Protein AF-A0AAW1KE41-F1 (afdb_monomer)

Radius of gyration: 25.37 Å; Cα contacts (8 Å, |Δi|>4): 284; chains: 1; bounding box: 82×47×68 Å

Mean predicted aligned error: 18.38 Å

Structure (mmCIF, N/CA/C/O backbone):
data_AF-A0AAW1KE41-F1
#
_entry.id   AF-A0AAW1KE41-F1
#
loop_
_atom_site.group_PDB
_atom_site.id
_atom_site.type_symbol
_atom_site.label_atom_id
_atom_site.label_alt_id
_atom_site.label_comp_id
_atom_site.label_asym_id
_atom_site.label_entity_id
_atom_site.label_seq_id
_atom_site.pdbx_PDB_ins_code
_atom_site.Cartn_x
_atom_site.Cartn_y
_atom_site.Cartn_z
_atom_site.occupancy
_atom_site.B_iso_or_equiv
_atom_site.auth_seq_id
_atom_site.auth_comp_id
_atom_site.auth_asym_id
_atom_site.auth_atom_id
_atom_site.pdbx_PDB_model_num
ATOM 1 N N . MET A 1 1 ? 59.404 -17.275 16.138 1.00 41.44 1 MET A N 1
ATOM 2 C CA . MET A 1 1 ? 57.974 -17.386 16.499 1.00 41.44 1 MET A CA 1
ATOM 3 C C . MET A 1 1 ? 57.137 -17.014 15.285 1.00 41.44 1 MET A C 1
ATOM 5 O O . MET A 1 1 ? 57.093 -15.847 14.941 1.00 41.44 1 MET A O 1
ATOM 9 N N . ALA A 1 2 ? 56.504 -17.988 14.639 1.00 35.78 2 ALA A N 1
ATOM 10 C CA . ALA A 1 2 ? 55.359 -17.770 13.758 1.00 35.78 2 ALA A CA 1
ATOM 11 C C . ALA A 1 2 ? 54.529 -19.057 13.819 1.00 35.78 2 ALA A C 1
ATOM 13 O O . ALA A 1 2 ? 55.022 -20.132 13.482 1.00 35.78 2 ALA A O 1
ATOM 14 N N . LYS A 1 3 ? 53.330 -18.969 14.401 1.00 36.66 3 LYS A N 1
ATOM 15 C CA . LYS A 1 3 ? 52.431 -20.109 14.588 1.00 36.66 3 LYS A CA 1
ATOM 16 C C . LYS A 1 3 ? 51.587 -20.309 13.332 1.00 36.66 3 LYS A C 1
ATOM 18 O O . LYS A 1 3 ? 51.008 -19.371 12.800 1.00 36.66 3 LYS A O 1
ATOM 23 N N . SER A 1 4 ? 51.548 -21.571 12.928 1.00 35.41 4 SER A N 1
ATOM 24 C CA . SER A 1 4 ? 50.704 -22.203 11.920 1.00 35.41 4 SER A CA 1
ATOM 25 C C . SER A 1 4 ? 49.205 -21.944 12.136 1.00 35.4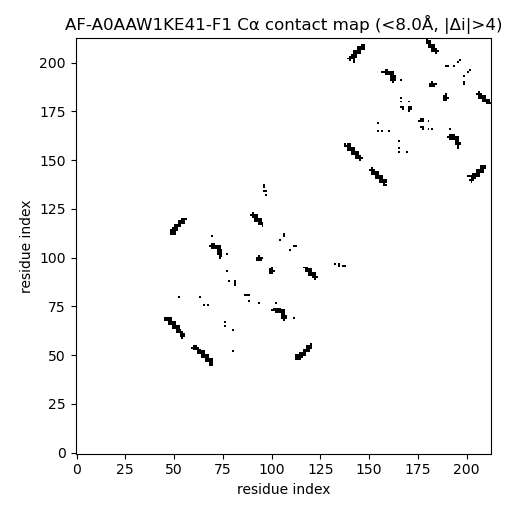1 4 SER A C 1
ATOM 27 O O . SER A 1 4 ? 48.733 -22.024 13.270 1.00 35.41 4 SER A O 1
ATOM 29 N N . ILE A 1 5 ? 48.454 -21.741 11.047 1.00 33.88 5 ILE A N 1
ATOM 30 C CA . ILE A 1 5 ? 47.035 -22.113 10.968 1.00 33.88 5 ILE A CA 1
ATOM 31 C C . ILE A 1 5 ? 46.864 -22.999 9.734 1.00 33.88 5 ILE A C 1
ATOM 33 O O . ILE A 1 5 ? 47.181 -22.617 8.610 1.00 33.88 5 ILE A O 1
ATOM 37 N N . LYS A 1 6 ? 46.416 -24.224 10.007 1.00 36.44 6 LYS A N 1
ATOM 38 C CA . LYS A 1 6 ? 46.119 -25.301 9.067 1.00 36.44 6 LYS A CA 1
ATOM 39 C C . LYS A 1 6 ? 44.925 -24.918 8.187 1.00 36.44 6 LYS A C 1
ATOM 41 O O . LYS A 1 6 ? 43.858 -24.635 8.724 1.00 36.44 6 LYS A O 1
ATOM 46 N N . MET A 1 7 ? 45.069 -25.005 6.867 1.00 31.25 7 MET A N 1
ATOM 47 C CA . MET A 1 7 ? 43.922 -25.248 5.989 1.00 31.25 7 MET A CA 1
ATOM 48 C C . MET A 1 7 ? 43.664 -26.754 6.000 1.00 31.25 7 MET A C 1
ATOM 50 O O . MET A 1 7 ? 44.505 -27.539 5.568 1.00 31.25 7 MET A O 1
ATOM 54 N N . GLY A 1 8 ? 42.555 -27.155 6.621 1.00 32.81 8 GLY A N 1
ATOM 55 C CA . GLY A 1 8 ? 42.070 -28.527 6.589 1.00 32.81 8 GLY A CA 1
ATOM 56 C C . GLY A 1 8 ? 41.430 -28.817 5.236 1.00 32.81 8 GLY A C 1
ATOM 57 O O . GLY A 1 8 ? 40.565 -28.070 4.788 1.00 32.81 8 GLY A O 1
ATOM 58 N N . ASN A 1 9 ? 41.879 -29.898 4.607 1.00 31.97 9 ASN A N 1
ATOM 59 C CA . ASN A 1 9 ? 41.228 -30.520 3.463 1.00 31.97 9 ASN A CA 1
ATOM 60 C C . ASN A 1 9 ? 39.844 -31.073 3.848 1.00 31.97 9 ASN A C 1
ATOM 62 O O . ASN A 1 9 ? 39.660 -31.519 4.981 1.00 31.97 9 ASN A O 1
ATOM 66 N N . CYS A 1 10 ? 38.942 -31.125 2.860 1.00 28.52 10 CYS A N 1
ATOM 67 C CA . CYS A 1 10 ? 38.275 -32.343 2.351 1.00 28.52 10 CYS A CA 1
ATOM 68 C C . CYS A 1 10 ? 36.810 -32.084 1.937 1.00 28.52 10 CYS A C 1
ATOM 70 O O . CYS A 1 10 ? 35.947 -32.000 2.799 1.00 28.52 10 CYS A O 1
ATOM 72 N N . TYR A 1 11 ? 36.606 -31.978 0.610 1.00 32.66 11 TYR A N 1
ATOM 73 C CA . TYR A 1 11 ? 35.705 -32.773 -0.262 1.00 32.66 11 TYR A CA 1
ATOM 74 C C . TYR A 1 11 ? 34.211 -32.981 0.093 1.00 32.66 11 TYR A C 1
ATOM 76 O O . TYR A 1 11 ? 33.857 -33.108 1.257 1.00 32.66 11 TYR A O 1
ATOM 84 N N . PRO A 1 12 ? 33.392 -33.339 -0.916 1.00 39.34 12 PRO A N 1
ATOM 85 C CA . PRO A 1 12 ? 32.823 -32.553 -2.018 1.00 39.34 12 PRO A CA 1
ATOM 86 C C . PRO A 1 12 ? 31.326 -32.240 -1.742 1.00 39.34 12 PRO A C 1
ATOM 88 O O . PRO A 1 12 ? 30.763 -32.765 -0.782 1.00 39.34 12 PRO A O 1
ATOM 91 N N . PRO A 1 13 ? 30.621 -31.437 -2.557 1.00 35.94 13 PRO A N 1
ATOM 92 C CA . PRO A 1 13 ? 29.167 -31.550 -2.596 1.00 35.94 13 PRO A CA 1
ATOM 93 C C . PRO A 1 13 ? 28.794 -32.927 -3.162 1.00 35.94 13 PRO A C 1
ATOM 95 O O . PRO A 1 13 ? 29.277 -33.331 -4.221 1.00 35.94 13 PRO A O 1
ATOM 98 N N . SER A 1 14 ? 27.993 -33.655 -2.392 1.00 43.47 14 SER A N 1
ATOM 99 C CA . SER A 1 14 ? 27.340 -34.906 -2.757 1.00 43.47 14 SER A CA 1
ATOM 100 C C . SER A 1 14 ? 26.667 -34.775 -4.122 1.00 43.47 14 SER A C 1
ATOM 102 O O . SER A 1 14 ? 25.951 -33.804 -4.364 1.00 43.47 14 SER A O 1
ATOM 104 N N . GLN A 1 15 ? 26.908 -35.757 -4.987 1.00 46.62 15 GLN A N 1
ATOM 105 C CA . GLN A 1 15 ? 26.036 -36.065 -6.118 1.00 46.62 15 GLN A CA 1
ATOM 106 C C . GLN A 1 15 ? 24.655 -36.455 -5.564 1.00 46.62 15 GLN A C 1
ATOM 108 O O . GLN A 1 15 ? 24.577 -36.904 -4.419 1.00 46.62 15 GLN A O 1
ATOM 113 N N . ASP A 1 16 ? 23.614 -36.267 -6.371 1.00 45.69 16 ASP A N 1
ATOM 114 C CA . ASP A 1 16 ? 22.193 -36.529 -6.084 1.00 45.69 16 ASP A CA 1
ATOM 115 C C . ASP A 1 16 ? 21.398 -35.302 -5.598 1.00 45.69 16 ASP A C 1
ATOM 117 O O . ASP A 1 16 ? 20.864 -35.294 -4.498 1.00 45.69 16 ASP A O 1
ATOM 121 N N . GLU A 1 17 ? 21.333 -34.258 -6.428 1.00 42.16 17 GLU A N 1
ATOM 122 C CA . GLU A 1 17 ? 20.093 -33.548 -6.819 1.00 42.16 17 GLU A CA 1
ATOM 123 C C . GLU A 1 17 ? 20.411 -32.812 -8.139 1.00 42.16 17 GLU A C 1
ATOM 125 O O . GLU A 1 17 ? 20.451 -31.584 -8.229 1.00 42.16 17 GLU A O 1
ATOM 130 N N . GLU A 1 18 ? 20.751 -33.605 -9.161 1.00 41.19 18 GLU A N 1
ATOM 131 C CA . GLU A 1 18 ? 20.536 -33.223 -10.560 1.00 41.19 18 GLU A CA 1
ATOM 132 C C . GLU A 1 18 ? 19.019 -33.235 -10.826 1.00 41.19 18 GLU A C 1
ATOM 134 O O . GLU A 1 18 ? 18.287 -33.997 -10.196 1.00 41.19 18 GLU A O 1
ATOM 139 N N . ASP A 1 19 ? 18.577 -32.386 -11.756 1.00 38.66 19 ASP A N 1
ATOM 140 C CA . ASP A 1 19 ? 17.209 -32.267 -12.286 1.00 38.66 19 ASP A CA 1
ATOM 141 C C . ASP A 1 19 ? 16.246 -31.323 -11.544 1.00 38.66 19 ASP A C 1
ATOM 143 O O . ASP A 1 19 ? 15.240 -31.763 -10.999 1.00 38.66 19 ASP A O 1
ATOM 147 N N . TYR A 1 20 ? 16.498 -30.004 -11.594 1.00 35.31 20 TYR A N 1
ATOM 148 C CA . TYR A 1 20 ? 15.501 -29.023 -12.087 1.00 35.31 20 TYR A CA 1
ATOM 149 C C . TYR A 1 20 ? 16.071 -27.589 -12.145 1.00 35.31 20 TYR A C 1
ATOM 151 O O . TYR A 1 20 ? 15.689 -26.701 -11.383 1.00 35.31 20 TYR A O 1
ATOM 159 N N . TYR A 1 21 ? 16.985 -27.338 -13.075 1.00 38.84 21 TYR A N 1
ATOM 160 C CA . TYR A 1 21 ? 17.134 -26.011 -13.669 1.00 38.84 21 TYR A CA 1
ATOM 161 C C . TYR A 1 21 ? 17.265 -26.236 -15.166 1.00 38.84 21 TYR A C 1
ATOM 163 O O . TYR A 1 21 ? 18.290 -26.730 -15.621 1.00 38.84 21 TYR A O 1
ATOM 171 N N . GLU A 1 22 ? 16.206 -25.919 -15.911 1.00 35.53 22 GLU A N 1
ATOM 172 C CA . GLU A 1 22 ? 16.324 -25.767 -17.356 1.00 35.53 22 GLU A CA 1
ATOM 173 C C . GLU A 1 22 ? 17.387 -24.700 -17.621 1.00 35.53 22 GLU A C 1
ATOM 175 O O . GLU A 1 22 ? 17.277 -23.540 -17.203 1.00 35.53 22 GLU A O 1
ATOM 180 N N . GLU A 1 23 ? 18.457 -25.164 -18.250 1.00 32.31 23 GLU A N 1
ATOM 181 C CA . GLU A 1 23 ? 19.473 -24.390 -18.929 1.00 32.31 23 GLU A CA 1
ATOM 182 C C . GLU A 1 23 ? 18.737 -23.464 -19.904 1.00 32.31 23 GLU A C 1
ATOM 184 O O . GLU A 1 23 ? 18.227 -23.890 -20.935 1.00 32.31 23 GLU A O 1
ATOM 189 N N . TYR A 1 24 ? 18.568 -22.195 -19.523 1.00 37.69 24 TYR A N 1
ATOM 190 C CA . TYR A 1 24 ? 18.166 -21.178 -20.484 1.00 37.69 24 TYR A CA 1
ATOM 191 C C . TYR A 1 24 ? 19.356 -21.007 -21.415 1.00 37.69 24 TYR A C 1
ATOM 193 O O . TYR A 1 24 ? 20.294 -20.274 -21.086 1.00 37.69 24 TYR A O 1
ATOM 201 N N . ASP A 1 25 ? 19.302 -21.725 -22.532 1.00 35.50 25 ASP A N 1
ATOM 202 C CA . ASP A 1 25 ? 20.161 -21.514 -23.678 1.00 35.50 25 ASP A CA 1
ATOM 203 C C . ASP A 1 25 ? 20.230 -20.011 -23.951 1.00 35.50 25 ASP A C 1
ATOM 205 O O . ASP A 1 25 ? 19.224 -19.319 -24.150 1.00 35.50 25 ASP A O 1
ATOM 209 N N . SER A 1 26 ? 21.446 -19.480 -23.909 1.00 40.34 26 SER A N 1
ATOM 210 C CA . SER A 1 26 ? 21.763 -18.183 -24.480 1.00 40.34 26 SER A CA 1
ATOM 211 C C . SER A 1 26 ? 21.734 -18.321 -25.999 1.00 40.34 26 SER A C 1
ATOM 213 O O . SER A 1 26 ? 22.777 -18.294 -26.645 1.00 40.34 26 SER A O 1
ATOM 215 N N . GLU A 1 27 ? 20.543 -18.518 -26.557 1.00 36.78 27 GLU A N 1
ATOM 216 C CA . GLU A 1 27 ? 20.319 -18.322 -27.978 1.00 36.78 27 GLU A CA 1
ATOM 217 C C . GLU A 1 27 ? 20.422 -16.825 -28.264 1.00 36.78 27 GLU A C 1
ATOM 219 O O . GLU A 1 27 ? 19.797 -15.972 -27.622 1.00 36.78 27 GLU A O 1
ATOM 224 N N . GLU A 1 28 ? 21.313 -16.525 -29.198 1.00 40.50 28 GLU A N 1
ATOM 225 C CA . GLU A 1 28 ? 21.470 -15.235 -29.834 1.00 40.50 28 GLU A CA 1
ATOM 226 C C . GLU A 1 28 ? 20.088 -14.721 -30.248 1.00 40.50 28 GLU A C 1
ATOM 228 O O . GLU A 1 28 ? 19.393 -15.331 -31.058 1.00 40.50 28 GLU A O 1
ATOM 233 N N . TYR A 1 29 ? 19.674 -13.587 -29.680 1.00 39.75 29 TYR A N 1
ATOM 234 C CA . TYR A 1 29 ? 18.546 -12.840 -30.219 1.00 39.75 29 TYR A CA 1
ATOM 235 C C . TYR A 1 29 ? 18.992 -12.271 -31.566 1.00 39.75 29 TYR A C 1
ATOM 237 O O . TYR A 1 29 ? 19.487 -11.147 -31.640 1.00 39.75 29 TYR A O 1
ATOM 245 N N . GLU A 1 30 ? 18.860 -13.065 -32.626 1.00 43.28 30 GLU A N 1
ATOM 246 C CA . GLU A 1 30 ? 18.830 -12.534 -33.978 1.00 43.28 30 GLU A CA 1
ATOM 247 C C . GLU A 1 30 ? 17.649 -11.562 -34.057 1.00 43.28 30 GLU A C 1
ATOM 249 O O . GLU A 1 30 ? 16.496 -11.918 -33.789 1.00 43.28 30 GLU A O 1
ATOM 254 N N . ASP A 1 31 ? 17.967 -10.306 -34.371 1.00 42.81 31 ASP A N 1
ATOM 255 C CA . ASP A 1 31 ? 17.026 -9.234 -34.681 1.00 42.81 31 ASP A CA 1
ATOM 256 C C . ASP A 1 31 ? 16.111 -9.672 -35.838 1.00 42.81 31 ASP A C 1
ATOM 258 O O . ASP A 1 31 ? 16.368 -9.395 -37.007 1.00 42.81 31 ASP A O 1
ATOM 262 N N . ASN A 1 32 ? 15.020 -10.367 -35.519 1.00 38.28 32 ASN A N 1
ATOM 263 C CA . ASN A 1 32 ? 13.933 -10.634 -36.450 1.00 38.28 32 ASN A CA 1
ATOM 264 C C . ASN A 1 32 ? 12.795 -9.656 -36.159 1.00 38.28 32 ASN A C 1
ATOM 266 O O . ASN A 1 32 ? 11.852 -9.918 -35.406 1.00 38.28 32 ASN A O 1
ATOM 270 N N . GLU A 1 33 ? 12.926 -8.472 -36.754 1.00 50.97 33 GLU A N 1
ATOM 271 C CA . GLU A 1 33 ? 11.982 -7.352 -36.672 1.00 50.97 33 GLU A CA 1
ATOM 272 C C . GLU A 1 33 ? 10.594 -7.698 -37.265 1.00 50.97 33 GLU A C 1
ATOM 274 O O . GLU A 1 33 ? 9.618 -6.988 -37.030 1.00 50.97 33 GLU A O 1
ATOM 279 N N . GLU A 1 34 ? 10.475 -8.843 -37.944 1.00 46.78 34 GLU A N 1
ATOM 280 C CA . GLU A 1 34 ? 9.295 -9.278 -38.699 1.00 46.78 34 GLU A CA 1
ATOM 281 C C . GLU A 1 34 ? 8.245 -10.041 -37.857 1.00 46.78 34 GLU A C 1
ATOM 283 O O . GLU A 1 34 ? 7.073 -10.083 -38.220 1.00 46.78 34 GLU A O 1
ATOM 288 N N . VAL A 1 35 ? 8.591 -10.553 -36.663 1.00 46.34 35 VAL A N 1
ATOM 289 C CA . VAL A 1 35 ? 7.627 -11.272 -35.785 1.00 46.34 35 VAL A CA 1
ATOM 290 C C . VAL A 1 35 ? 6.794 -10.311 -34.909 1.00 46.34 35 VAL A C 1
ATOM 292 O O . VAL A 1 35 ? 5.808 -10.698 -34.281 1.00 46.34 35 VAL A O 1
ATOM 295 N N . LYS A 1 36 ? 7.145 -9.016 -34.862 1.00 44.69 36 LYS A N 1
ATOM 296 C CA . LYS A 1 36 ? 6.437 -8.012 -34.042 1.00 44.69 36 LYS A CA 1
ATOM 297 C C . LYS A 1 36 ? 5.134 -7.493 -34.657 1.00 44.69 36 LYS A C 1
ATOM 299 O O . LYS A 1 36 ? 4.297 -6.990 -33.902 1.00 44.69 36 LYS A O 1
ATOM 304 N N . GLU A 1 37 ? 4.943 -7.589 -35.973 1.00 44.53 37 GLU A N 1
ATOM 305 C CA . GLU A 1 37 ? 3.798 -6.946 -36.638 1.00 44.53 37 GLU A CA 1
ATOM 306 C C . GLU A 1 37 ? 2.498 -7.770 -36.649 1.00 44.53 37 GLU A C 1
ATOM 308 O O . GLU A 1 37 ? 1.422 -7.180 -36.753 1.00 44.53 37 GLU A O 1
ATOM 313 N N . GLU A 1 38 ? 2.52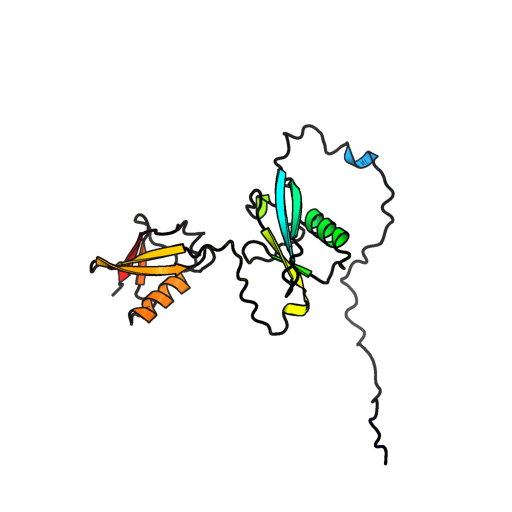1 -9.087 -36.415 1.00 44.16 38 GLU A N 1
ATOM 314 C CA . GLU A 1 38 ? 1.284 -9.896 -36.454 1.00 44.16 38 GLU A CA 1
ATOM 315 C C . GLU A 1 38 ? 0.451 -9.887 -35.151 1.00 44.16 38 GLU A C 1
ATOM 317 O O . GLU A 1 38 ? -0.735 -10.215 -35.172 1.00 44.16 38 GLU A O 1
ATOM 322 N N . LEU A 1 39 ? 0.987 -9.408 -34.016 1.00 45.94 39 LEU A N 1
ATOM 323 C CA . LEU A 1 39 ? 0.235 -9.263 -32.747 1.00 45.94 39 LEU A CA 1
ATOM 324 C C . LEU A 1 39 ? -0.433 -7.881 -32.563 1.00 45.94 39 LEU A C 1
ATOM 326 O O . LEU A 1 39 ? -0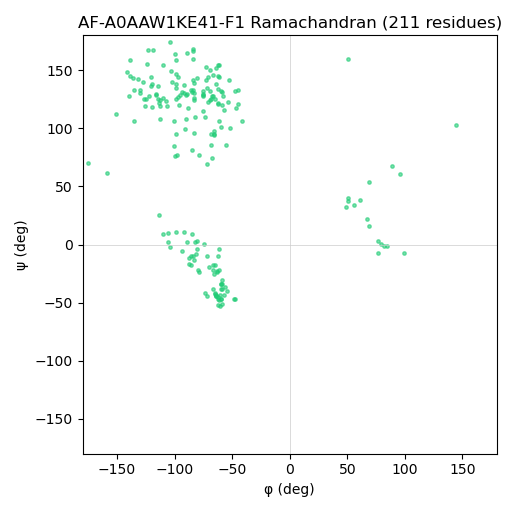.912 -7.542 -31.472 1.00 45.94 39 LEU A O 1
ATOM 330 N N . LEU A 1 40 ? -0.461 -7.053 -33.611 1.00 46.47 40 LEU A N 1
ATOM 331 C CA . LEU A 1 40 ? -0.988 -5.680 -33.594 1.00 46.47 40 LEU A CA 1
ATOM 332 C C . LEU A 1 40 ? -2.248 -5.489 -34.453 1.00 46.47 40 LEU A C 1
ATOM 334 O O . LEU A 1 40 ? -2.597 -4.370 -34.828 1.00 46.47 40 LEU A O 1
ATOM 338 N N . GLY A 1 41 ? -3.010 -6.561 -34.671 1.00 40.41 41 GLY A N 1
ATOM 339 C CA . GLY A 1 41 ? -4.366 -6.489 -35.210 1.00 40.41 41 GLY A CA 1
ATOM 340 C C . GLY A 1 41 ? -5.333 -5.793 -34.245 1.00 40.41 41 GLY A C 1
ATOM 341 O O . GLY A 1 41 ? -5.908 -6.425 -33.367 1.00 40.41 41 GLY A O 1
ATOM 342 N N . GLN A 1 42 ? -5.526 -4.485 -34.447 1.00 49.91 42 GLN A N 1
ATOM 343 C CA . GLN A 1 42 ? -6.551 -3.624 -33.831 1.00 49.91 42 GLN A CA 1
ATOM 344 C C . GLN A 1 42 ? -6.385 -3.346 -32.323 1.00 49.91 42 GLN A C 1
ATOM 346 O O . GLN A 1 42 ? -7.320 -3.494 -31.534 1.00 49.91 42 GLN A O 1
ATOM 351 N N . LYS A 1 43 ? -5.213 -2.862 -31.885 1.00 45.84 43 LYS A N 1
ATOM 352 C CA . LYS A 1 43 ? -5.077 -2.350 -30.509 1.00 45.84 43 LYS A CA 1
ATOM 353 C C . LYS A 1 43 ? -5.778 -0.998 -30.359 1.00 45.84 43 LYS A C 1
ATOM 355 O O . LYS A 1 43 ? -5.290 0.034 -30.820 1.00 45.84 43 LYS A O 1
ATOM 360 N N . ALA A 1 44 ? -6.894 -0.990 -29.630 1.00 54.97 44 ALA A N 1
ATOM 361 C CA . ALA A 1 44 ? -7.343 0.199 -28.914 1.00 54.97 44 ALA A CA 1
ATOM 362 C C . ALA A 1 44 ? -6.134 0.817 -28.190 1.00 54.97 44 ALA A C 1
ATOM 364 O O . ALA A 1 44 ? -5.361 0.085 -27.573 1.00 54.97 44 ALA A O 1
ATOM 365 N N . LYS A 1 45 ? -5.945 2.139 -28.304 1.00 55.66 45 LYS A N 1
ATOM 366 C CA . LYS A 1 45 ? -4.788 2.877 -27.766 1.00 55.66 45 LYS A CA 1
ATOM 367 C C . LYS A 1 45 ? -4.426 2.367 -26.363 1.00 55.66 45 LYS A C 1
ATOM 369 O O . LYS A 1 45 ? -5.162 2.633 -25.411 1.00 55.66 45 LYS A O 1
ATOM 374 N N . ALA A 1 46 ? -3.322 1.623 -26.253 1.00 64.75 46 ALA A N 1
ATOM 375 C CA . ALA A 1 46 ? -2.900 1.020 -24.995 1.00 64.75 46 ALA A CA 1
ATOM 376 C C . ALA A 1 46 ? -2.724 2.125 -23.947 1.00 64.75 46 ALA A C 1
ATOM 378 O O . ALA A 1 46 ? -2.088 3.157 -24.191 1.00 64.75 46 ALA A O 1
ATOM 379 N N . LYS A 1 47 ? -3.367 1.955 -22.790 1.00 87.25 47 LYS A N 1
ATOM 380 C CA . LYS A 1 47 ? -3.254 2.913 -21.694 1.00 87.25 47 LYS A CA 1
ATOM 381 C C . LYS A 1 47 ? -1.887 2.699 -21.049 1.00 87.25 47 LYS A C 1
ATOM 383 O O . LYS A 1 47 ? -1.629 1.644 -20.487 1.00 87.25 47 LYS A O 1
ATOM 388 N N . SER A 1 48 ? -1.021 3.697 -21.141 1.00 92.62 48 SER A N 1
ATOM 389 C CA . SER A 1 48 ? 0.315 3.684 -20.543 1.00 92.62 48 SER A CA 1
ATOM 390 C C . SER A 1 48 ? 0.362 4.521 -19.270 1.00 92.62 48 SER A C 1
ATOM 392 O O . SER A 1 48 ? -0.316 5.549 -19.206 1.00 92.62 48 SER A O 1
ATOM 394 N N . ILE A 1 49 ? 1.209 4.142 -18.318 1.00 91.94 49 ILE A N 1
ATOM 395 C CA . ILE A 1 49 ? 1.528 4.919 -17.116 1.00 91.94 49 ILE A CA 1
ATOM 396 C C . ILE A 1 49 ? 3.036 5.164 -17.017 1.00 91.94 49 ILE A C 1
ATOM 398 O O . ILE A 1 49 ? 3.843 4.406 -17.558 1.00 91.94 49 ILE A O 1
ATOM 402 N N . ILE A 1 50 ? 3.420 6.222 -16.315 1.00 92.50 50 ILE A N 1
ATOM 403 C CA . ILE A 1 50 ? 4.793 6.462 -15.879 1.00 92.50 50 ILE A CA 1
ATOM 404 C C . ILE A 1 50 ? 4.966 5.824 -14.501 1.00 92.50 50 ILE A C 1
ATOM 406 O O . ILE A 1 50 ? 4.180 6.076 -13.598 1.00 92.50 5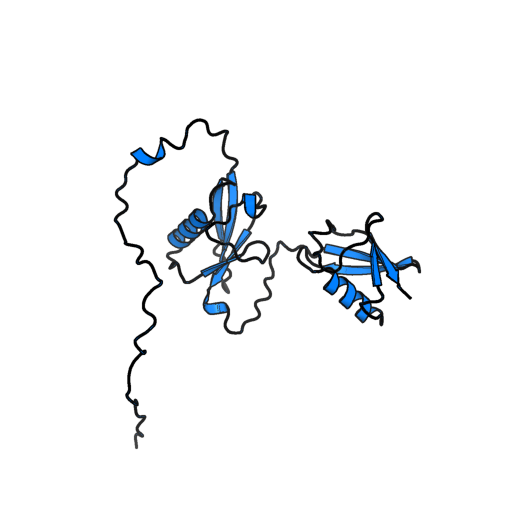0 ILE A O 1
ATOM 410 N N . VAL A 1 51 ? 6.001 5.013 -14.319 1.00 94.25 51 VAL A N 1
ATOM 411 C CA . VAL A 1 51 ? 6.372 4.400 -13.041 1.00 94.25 51 VAL A CA 1
ATOM 412 C C . VAL A 1 51 ? 7.782 4.842 -12.681 1.00 94.25 51 VAL A C 1
ATOM 414 O O . VAL A 1 51 ? 8.685 4.853 -13.520 1.00 94.25 51 VAL A O 1
ATOM 417 N N . LYS A 1 52 ? 7.980 5.205 -11.418 1.00 93.50 52 LYS A N 1
ATOM 418 C CA . LYS A 1 52 ? 9.273 5.570 -10.849 1.00 93.50 52 LYS A CA 1
ATOM 419 C C . LYS A 1 52 ? 9.884 4.355 -10.176 1.00 93.50 52 LYS A C 1
ATOM 421 O O . LYS A 1 52 ? 9.256 3.721 -9.340 1.00 93.50 52 LYS A O 1
ATOM 426 N N . VAL A 1 53 ? 11.122 4.030 -10.500 1.00 92.62 53 VAL A N 1
ATOM 427 C CA . VAL A 1 53 ? 11.854 2.933 -9.871 1.00 92.62 53 VAL A CA 1
ATOM 428 C C . VAL A 1 53 ? 12.984 3.526 -9.060 1.00 92.62 53 VAL A C 1
ATOM 430 O O . VAL A 1 53 ? 13.831 4.226 -9.608 1.00 92.62 53 VAL A O 1
ATOM 433 N N . LYS A 1 54 ? 12.969 3.280 -7.751 1.00 89.06 54 LYS A N 1
ATOM 434 C CA . LYS A 1 54 ? 13.892 3.886 -6.799 1.00 89.06 54 LYS A CA 1
ATOM 435 C C . LYS A 1 54 ? 14.711 2.826 -6.079 1.00 89.06 54 LYS A C 1
ATOM 437 O O . LYS A 1 54 ? 14.160 2.022 -5.322 1.00 89.06 54 LYS A O 1
ATOM 442 N N . LYS A 1 55 ? 16.032 2.860 -6.246 1.00 86.00 55 LYS A N 1
ATOM 443 C CA . LYS A 1 55 ? 16.951 2.059 -5.433 1.00 86.00 55 LYS A CA 1
ATOM 444 C C . LYS A 1 55 ? 16.967 2.589 -4.008 1.00 86.00 55 LYS A C 1
ATOM 446 O O . LYS A 1 55 ? 17.122 3.786 -3.776 1.00 86.00 55 LYS A O 1
ATOM 451 N N . VAL A 1 56 ? 16.836 1.691 -3.042 1.00 75.06 56 VAL A N 1
ATOM 452 C CA . VAL A 1 56 ? 17.002 2.021 -1.629 1.00 75.06 56 VAL A CA 1
ATOM 453 C C . VAL A 1 56 ? 18.408 1.609 -1.212 1.00 75.06 56 VAL A C 1
ATOM 455 O O . VAL A 1 56 ? 18.657 0.454 -0.874 1.00 75.06 56 VAL A O 1
ATOM 458 N N . GLN A 1 57 ? 19.337 2.564 -1.253 1.00 70.94 57 GLN A N 1
ATOM 459 C CA . GLN A 1 57 ? 20.705 2.411 -0.764 1.00 70.94 57 GLN A CA 1
ATOM 460 C C . GLN A 1 57 ? 21.106 3.664 0.023 1.00 70.94 57 GLN A C 1
ATOM 462 O O . GLN A 1 57 ? 20.690 4.777 -0.297 1.00 70.94 57 GLN A O 1
ATOM 467 N N . SER A 1 58 ? 21.882 3.486 1.094 1.00 51.41 58 SER A N 1
ATOM 468 C CA . SER A 1 58 ? 22.300 4.604 1.943 1.00 51.41 58 SER A CA 1
ATOM 469 C C . SER A 1 58 ? 23.141 5.601 1.136 1.00 51.41 58 SER A C 1
ATOM 471 O O . SER A 1 58 ? 24.161 5.218 0.569 1.00 51.41 58 SER A O 1
ATOM 473 N N . GLY A 1 59 ? 22.706 6.863 1.077 1.00 52.19 59 GLY A N 1
ATOM 474 C CA . GLY A 1 59 ? 23.459 7.967 0.467 1.00 52.19 59 GLY A CA 1
ATOM 475 C C . GLY A 1 59 ? 23.328 8.140 -1.052 1.00 52.19 59 GLY A C 1
ATOM 476 O O . GLY A 1 59 ? 23.894 9.095 -1.574 1.00 52.19 59 GLY A O 1
ATOM 477 N N . VAL A 1 60 ? 22.570 7.290 -1.757 1.00 57.50 60 VAL A N 1
ATOM 478 C CA . VAL A 1 60 ? 22.397 7.382 -3.220 1.00 57.50 60 VAL A CA 1
ATOM 479 C C . VAL A 1 60 ? 20.907 7.414 -3.576 1.00 57.50 60 VAL A C 1
ATOM 481 O O . VAL A 1 60 ? 20.146 6.541 -3.164 1.00 57.50 60 VAL A O 1
ATOM 484 N N . ASN A 1 61 ? 20.476 8.436 -4.326 1.00 60.28 61 ASN A N 1
ATOM 485 C CA . ASN A 1 61 ? 19.116 8.534 -4.872 1.00 60.28 61 ASN A CA 1
ATOM 486 C C . ASN A 1 61 ? 19.114 8.102 -6.347 1.00 60.28 61 ASN A C 1
ATOM 488 O O . ASN A 1 61 ? 19.019 8.946 -7.234 1.00 60.28 61 ASN A O 1
ATOM 492 N N . ASP A 1 62 ? 19.187 6.795 -6.601 1.00 76.88 62 ASP A N 1
ATOM 493 C CA . ASP A 1 62 ? 18.991 6.255 -7.951 1.00 76.88 62 ASP A CA 1
ATOM 494 C C . ASP A 1 62 ? 17.485 6.113 -8.209 1.00 76.88 62 ASP A C 1
ATOM 496 O O . ASP A 1 62 ? 16.855 5.143 -7.780 1.00 76.88 62 ASP A O 1
ATOM 500 N N . GLU A 1 63 ? 16.889 7.118 -8.853 1.00 85.19 63 GLU A N 1
ATOM 501 C CA . GLU A 1 63 ? 15.489 7.121 -9.289 1.00 85.19 63 GLU A CA 1
ATOM 502 C C . GLU A 1 63 ? 15.418 7.181 -10.818 1.00 85.19 63 GLU A C 1
ATOM 504 O O . GLU A 1 63 ? 16.015 8.053 -11.448 1.00 85.19 63 GLU A O 1
ATOM 509 N N . LEU A 1 64 ? 14.652 6.272 -11.421 1.00 90.06 64 LEU A N 1
ATOM 510 C CA . LEU A 1 64 ? 14.403 6.238 -12.856 1.00 90.06 64 LEU A CA 1
ATOM 511 C C . LEU A 1 64 ? 12.901 6.267 -13.134 1.00 90.06 64 LEU A C 1
ATOM 513 O O . LEU A 1 64 ? 12.168 5.398 -12.676 1.00 90.06 64 LEU A O 1
ATOM 517 N N . SER A 1 65 ? 12.450 7.221 -13.945 1.00 92.31 65 SER A N 1
ATOM 518 C CA . SER A 1 65 ? 11.080 7.223 -14.472 1.00 92.31 65 SER A CA 1
ATOM 519 C C . SER A 1 65 ? 11.022 6.453 -15.792 1.00 92.31 65 SER A C 1
ATOM 521 O O . SER A 1 65 ? 11.818 6.704 -16.698 1.00 92.31 65 SER A O 1
ATOM 523 N N . MET A 1 66 ? 10.087 5.513 -15.908 1.00 92.25 66 MET A N 1
ATOM 524 C CA . MET A 1 66 ? 9.871 4.701 -17.106 1.00 92.25 66 MET A CA 1
ATOM 525 C C . MET A 1 66 ? 8.396 4.678 -17.476 1.00 92.25 66 MET A C 1
ATOM 527 O O . MET A 1 66 ? 7.536 4.624 -16.606 1.00 92.25 66 MET A O 1
ATOM 531 N N . LYS A 1 67 ? 8.107 4.695 -18.774 1.00 94.81 67 LYS A N 1
ATOM 532 C CA . LYS A 1 67 ? 6.752 4.545 -19.299 1.00 94.81 67 LYS A CA 1
ATOM 533 C C . LYS A 1 67 ? 6.501 3.074 -19.626 1.00 94.81 67 LYS A C 1
ATOM 535 O O . LYS A 1 67 ? 7.331 2.470 -20.299 1.00 94.81 67 LYS A O 1
ATOM 540 N N . ILE A 1 68 ? 5.379 2.529 -19.169 1.00 94.38 68 ILE A N 1
ATOM 541 C CA . ILE A 1 68 ? 4.962 1.144 -19.415 1.00 94.38 68 ILE A CA 1
ATOM 542 C C . ILE A 1 68 ? 3.458 1.087 -19.701 1.00 94.38 68 ILE A C 1
ATOM 544 O O . ILE A 1 68 ? 2.679 1.858 -19.136 1.00 94.38 68 ILE A O 1
ATOM 548 N N . ASP A 1 69 ? 3.044 0.181 -20.581 1.00 94.75 69 ASP A N 1
ATOM 549 C CA . ASP A 1 69 ? 1.630 -0.115 -20.807 1.00 94.75 69 ASP A CA 1
ATOM 550 C C . ASP A 1 69 ? 1.043 -0.897 -19.629 1.00 94.75 69 ASP A C 1
ATOM 552 O O . ASP A 1 69 ? 1.693 -1.773 -19.064 1.00 94.75 69 ASP A O 1
ATOM 556 N N . ILE A 1 70 ? -0.205 -0.602 -19.248 1.00 90.00 70 ILE A N 1
ATOM 557 C CA . ILE A 1 70 ? -0.792 -1.172 -18.023 1.00 90.00 70 ILE A CA 1
ATOM 558 C C . ILE A 1 70 ? -0.978 -2.695 -18.055 1.00 90.00 70 ILE A C 1
ATOM 560 O O . ILE A 1 70 ? -1.144 -3.298 -16.998 1.00 90.00 70 ILE A O 1
ATOM 564 N N . ASP A 1 71 ? -0.958 -3.297 -19.242 1.00 89.62 71 ASP A N 1
ATOM 565 C CA . ASP A 1 71 ? -1.142 -4.736 -19.464 1.00 89.62 71 ASP A CA 1
ATOM 566 C C . ASP A 1 71 ? 0.169 -5.472 -19.766 1.00 89.62 71 ASP A C 1
ATOM 568 O O . ASP A 1 71 ? 0.164 -6.687 -19.933 1.00 89.62 71 ASP A O 1
ATOM 572 N N . VAL A 1 72 ? 1.291 -4.750 -19.835 1.00 92.50 72 VAL A N 1
ATOM 573 C CA . VAL A 1 72 ? 2.610 -5.350 -20.043 1.00 92.50 72 VAL A CA 1
ATOM 574 C C . VAL A 1 72 ? 3.162 -5.833 -18.709 1.00 92.50 72 VAL A C 1
ATOM 576 O O . VAL A 1 72 ? 3.041 -5.162 -17.684 1.00 92.50 72 VAL A O 1
ATOM 579 N N . GLU A 1 73 ? 3.778 -7.007 -18.728 1.00 95.19 73 GLU A N 1
ATOM 580 C CA . GLU A 1 73 ? 4.452 -7.573 -17.568 1.00 95.19 73 GLU A CA 1
ATOM 581 C C . GLU A 1 73 ? 5.609 -6.691 -17.079 1.00 95.19 73 GLU A C 1
ATOM 583 O O . GLU A 1 73 ? 6.371 -6.094 -17.844 1.00 95.19 73 GLU A O 1
ATOM 588 N N . LEU A 1 74 ? 5.786 -6.647 -15.762 1.00 94.94 74 LEU A N 1
ATOM 589 C CA . LEU A 1 74 ? 6.830 -5.871 -15.106 1.00 94.94 74 LEU A CA 1
ATOM 590 C C . LEU A 1 74 ? 8.226 -6.478 -15.304 1.00 94.94 74 LEU A C 1
ATOM 592 O O . LEU A 1 74 ? 9.214 -5.799 -15.019 1.00 94.94 74 LEU A O 1
ATOM 596 N N . SER A 1 75 ? 8.334 -7.695 -15.849 1.00 91.75 75 SER A N 1
ATOM 597 C CA . SER A 1 75 ? 9.579 -8.306 -16.335 1.00 91.75 75 SER A CA 1
ATOM 598 C C . SER A 1 75 ? 10.371 -7.353 -17.240 1.00 91.75 75 SER A C 1
ATOM 600 O O . SER A 1 75 ? 11.560 -7.119 -16.998 1.00 91.75 75 SER A O 1
ATOM 602 N N . TRP A 1 76 ? 9.692 -6.713 -18.198 1.00 92.62 76 TRP A N 1
ATOM 603 C CA . TRP A 1 76 ? 10.272 -5.722 -19.107 1.00 92.62 76 TRP A CA 1
ATOM 604 C C . TRP A 1 76 ? 10.863 -4.522 -18.356 1.00 92.62 76 TRP A C 1
ATOM 606 O O . TRP A 1 76 ? 12.003 -4.117 -18.592 1.00 92.62 76 TRP A O 1
ATOM 616 N N . LEU A 1 77 ? 10.109 -3.980 -17.397 1.00 94.00 77 LEU A N 1
ATOM 617 C CA . LEU A 1 77 ? 10.519 -2.834 -16.587 1.00 94.00 77 LEU A CA 1
ATOM 618 C C . LEU A 1 77 ? 11.732 -3.171 -15.711 1.00 94.00 77 LEU A C 1
ATOM 620 O O . LEU A 1 77 ? 12.671 -2.378 -15.615 1.00 94.00 77 LEU A O 1
ATOM 624 N N . MET A 1 78 ? 11.737 -4.355 -15.094 1.00 91.56 78 MET A N 1
ATOM 625 C CA . MET A 1 78 ? 12.849 -4.830 -14.267 1.00 91.56 78 MET A CA 1
ATOM 626 C C . MET A 1 78 ? 14.126 -5.028 -15.080 1.00 91.56 78 MET A C 1
ATOM 628 O O . MET A 1 78 ? 15.200 -4.646 -14.617 1.00 91.56 78 MET A O 1
ATOM 632 N N . MET A 1 79 ? 14.017 -5.616 -16.275 1.00 88.62 79 MET A N 1
ATOM 633 C CA . MET A 1 79 ? 15.137 -5.778 -17.201 1.00 88.62 79 MET A CA 1
ATOM 634 C C . MET A 1 79 ? 15.705 -4.411 -17.587 1.00 88.62 79 MET A C 1
ATOM 636 O O . MET A 1 79 ? 16.867 -4.127 -17.311 1.00 88.62 79 MET A O 1
ATOM 640 N N . ARG A 1 80 ? 14.851 -3.497 -18.066 1.00 90.88 80 ARG A N 1
ATOM 641 C CA . ARG A 1 80 ? 15.282 -2.165 -18.504 1.00 90.88 80 ARG A CA 1
ATOM 642 C C . ARG A 1 80 ? 15.957 -1.359 -17.395 1.00 90.88 80 ARG A C 1
ATOM 644 O O . ARG A 1 80 ? 16.913 -0.630 -17.659 1.00 90.88 80 ARG A O 1
ATOM 651 N N . TYR A 1 81 ? 15.456 -1.470 -16.166 1.00 89.38 81 TYR A N 1
ATOM 652 C CA . TYR A 1 81 ? 16.055 -0.828 -14.999 1.00 89.38 81 TYR A CA 1
ATOM 653 C C . TYR A 1 81 ? 17.455 -1.376 -14.693 1.00 89.38 81 TYR A C 1
ATOM 655 O O . TYR A 1 81 ? 18.372 -0.597 -14.437 1.00 89.38 81 TYR A O 1
ATOM 663 N N . ARG A 1 82 ? 17.626 -2.703 -14.748 1.00 85.19 82 ARG A N 1
ATOM 664 C CA . ARG A 1 82 ? 18.917 -3.368 -14.518 1.00 85.19 82 ARG A CA 1
ATOM 665 C C . ARG A 1 82 ? 19.942 -2.978 -15.575 1.00 85.19 82 ARG A C 1
ATOM 667 O O . ARG A 1 82 ? 21.050 -2.607 -15.202 1.00 85.19 82 ARG A O 1
ATOM 674 N N . ASP A 1 83 ? 19.545 -2.965 -16.845 1.00 85.50 83 ASP A N 1
ATOM 675 C CA . ASP A 1 83 ? 20.429 -2.593 -17.954 1.00 85.50 83 ASP A CA 1
ATOM 676 C C . ASP A 1 83 ? 20.934 -1.159 -17.805 1.00 85.50 83 ASP A C 1
ATOM 678 O O . ASP A 1 83 ? 22.120 -0.884 -17.966 1.00 85.50 83 ASP A O 1
ATOM 682 N N . LYS A 1 84 ? 20.043 -0.227 -17.436 1.00 84.00 84 LYS A N 1
ATOM 683 C CA . LYS A 1 84 ? 20.423 1.179 -17.243 1.00 84.00 84 LYS A CA 1
ATOM 684 C C . LYS A 1 84 ? 21.381 1.403 -16.075 1.00 84.00 84 LYS A C 1
ATOM 686 O O . LYS A 1 84 ? 22.087 2.406 -16.084 1.00 84.00 84 LYS A O 1
ATOM 691 N N . LEU A 1 85 ? 21.384 0.519 -15.079 1.00 79.12 85 LEU A N 1
ATOM 692 C CA . LEU A 1 85 ? 22.239 0.630 -13.896 1.00 79.12 85 LEU A CA 1
ATOM 693 C C . LEU A 1 85 ? 23.411 -0.363 -13.893 1.00 79.12 85 LEU A C 1
ATOM 695 O O . LEU A 1 85 ? 24.161 -0.393 -12.920 1.00 79.12 85 LEU A O 1
ATOM 699 N N . GLY A 1 86 ? 23.574 -1.174 -14.946 1.00 77.44 86 GLY A N 1
ATOM 700 C CA . GLY A 1 86 ? 24.635 -2.182 -15.038 1.00 77.44 86 GLY A CA 1
ATOM 701 C C . GLY A 1 86 ? 24.560 -3.245 -13.935 1.00 77.44 86 GLY A C 1
ATOM 702 O O . GLY A 1 86 ? 25.583 -3.633 -13.378 1.00 77.44 86 GLY A O 1
ATOM 703 N N . MET A 1 87 ? 23.350 -3.666 -13.557 1.00 71.25 87 MET A N 1
ATOM 704 C CA . MET A 1 87 ? 23.109 -4.575 -12.428 1.00 71.25 87 MET A CA 1
ATOM 705 C C . MET A 1 87 ? 22.827 -6.015 -12.886 1.00 71.25 87 MET A C 1
ATOM 707 O O . MET A 1 87 ? 22.048 -6.223 -13.815 1.00 71.25 87 MET A O 1
ATOM 711 N N . HIS A 1 88 ? 23.361 -7.025 -12.184 1.00 67.56 88 HIS A N 1
ATOM 712 C CA . HIS A 1 88 ? 23.052 -8.435 -12.466 1.00 67.56 88 HIS A CA 1
ATOM 713 C C . HIS A 1 88 ? 21.628 -8.838 -12.021 1.00 67.56 88 HIS A C 1
ATOM 715 O O . HIS A 1 88 ? 21.047 -8.280 -11.082 1.00 67.56 88 HIS A O 1
ATOM 721 N N . LYS A 1 89 ? 21.053 -9.847 -12.700 1.00 59.59 89 LYS A N 1
ATOM 722 C CA . LYS A 1 89 ? 19.650 -10.301 -12.558 1.00 59.59 89 LYS A CA 1
ATOM 723 C C . LYS A 1 89 ? 19.292 -10.745 -11.126 1.00 59.59 89 LYS A C 1
ATOM 725 O O . LYS A 1 89 ? 18.170 -10.490 -10.684 1.00 59.59 89 LYS A O 1
ATOM 730 N N . SER A 1 90 ? 20.239 -11.340 -10.399 1.00 62.44 90 SER A N 1
ATOM 731 C CA . SER A 1 90 ? 20.035 -11.996 -9.091 1.00 62.44 90 SER A CA 1
ATOM 732 C C . SER A 1 90 ? 20.154 -11.064 -7.874 1.00 62.44 90 SER A C 1
ATOM 734 O O . SER A 1 90 ? 19.761 -11.419 -6.759 1.00 62.44 90 SER A O 1
ATOM 736 N N . ASP A 1 91 ? 20.655 -9.846 -8.070 1.00 70.81 91 ASP A N 1
ATOM 737 C CA . ASP A 1 91 ? 21.145 -9.025 -6.960 1.00 70.81 91 ASP A CA 1
ATOM 738 C C . ASP A 1 91 ? 20.061 -8.205 -6.261 1.00 70.81 91 ASP A C 1
ATOM 740 O O . ASP A 1 91 ? 20.317 -7.638 -5.197 1.00 70.81 91 ASP A O 1
ATOM 744 N N . TYR A 1 92 ? 18.849 -8.135 -6.824 1.00 81.56 92 TYR A N 1
ATOM 745 C CA . TYR A 1 92 ? 17.839 -7.180 -6.377 1.00 81.56 92 TYR A CA 1
ATOM 746 C C . TYR A 1 92 ? 16.409 -7.711 -6.354 1.00 81.56 92 TYR A C 1
ATOM 748 O O . TYR A 1 92 ? 15.985 -8.489 -7.210 1.00 81.56 92 TYR A O 1
ATOM 756 N N . LYS A 1 93 ? 15.638 -7.185 -5.401 1.00 85.50 93 LYS A N 1
ATOM 757 C CA . LYS A 1 93 ? 14.202 -7.402 -5.230 1.00 85.50 93 LYS A CA 1
ATOM 758 C C . LYS A 1 93 ? 13.436 -6.110 -5.453 1.00 85.50 93 LYS A C 1
ATOM 760 O O . LYS A 1 93 ? 13.805 -5.064 -4.923 1.00 85.50 93 LYS A O 1
ATOM 765 N N . PHE A 1 94 ? 12.336 -6.222 -6.185 1.00 89.81 94 PHE A N 1
ATOM 766 C CA . PHE A 1 94 ? 11.412 -5.130 -6.456 1.00 89.81 94 PHE A CA 1
ATOM 767 C C . PHE A 1 94 ? 10.217 -5.229 -5.510 1.00 89.81 94 PHE A C 1
ATOM 769 O O . PHE A 1 94 ? 9.713 -6.326 -5.238 1.00 89.81 94 PHE A O 1
ATOM 776 N N . MET A 1 95 ? 9.786 -4.088 -4.982 1.00 88.75 95 MET A N 1
ATOM 777 C CA . MET A 1 95 ? 8.669 -3.992 -4.053 1.00 88.75 95 MET A CA 1
ATOM 778 C C . MET A 1 95 ? 7.750 -2.835 -4.413 1.00 88.75 95 MET A C 1
ATOM 780 O O . MET A 1 95 ? 8.198 -1.704 -4.595 1.00 88.75 95 MET A O 1
ATOM 784 N N . PHE A 1 96 ? 6.455 -3.115 -4.431 1.00 88.50 96 PHE A N 1
ATOM 785 C CA . PHE A 1 96 ? 5.399 -2.139 -4.649 1.00 88.50 96 PHE A CA 1
ATOM 786 C C . PHE A 1 96 ? 4.357 -2.300 -3.547 1.00 88.50 96 PHE A C 1
ATOM 788 O O . PHE A 1 96 ? 3.969 -3.419 -3.219 1.00 88.50 96 PHE A O 1
ATOM 795 N N . ASN A 1 97 ? 3.969 -1.198 -2.900 1.00 83.12 97 ASN A N 1
ATOM 796 C CA . ASN A 1 97 ? 3.047 -1.200 -1.754 1.00 83.12 97 ASN A CA 1
ATOM 797 C C . ASN A 1 97 ? 3.403 -2.219 -0.649 1.00 83.12 97 ASN A C 1
ATOM 799 O O . ASN A 1 97 ? 2.539 -2.746 0.048 1.00 83.12 97 ASN A O 1
ATOM 803 N N . GLY A 1 98 ? 4.699 -2.489 -0.461 1.00 75.12 98 GLY A N 1
ATOM 804 C CA . GLY A 1 98 ? 5.197 -3.442 0.537 1.00 75.12 98 GLY A CA 1
ATOM 805 C C . GLY A 1 98 ? 5.094 -4.918 0.135 1.00 75.12 98 GLY A C 1
ATOM 806 O O . GLY A 1 98 ? 5.527 -5.772 0.905 1.00 75.12 98 GLY A O 1
ATOM 807 N N . VAL A 1 99 ? 4.581 -5.223 -1.057 1.00 78.19 99 VAL A N 1
ATOM 808 C CA . VAL A 1 99 ? 4.520 -6.573 -1.627 1.00 78.19 99 VAL A CA 1
ATOM 809 C C . VAL A 1 99 ? 5.671 -6.761 -2.611 1.00 78.19 99 VAL A C 1
ATOM 811 O O . VAL A 1 99 ? 6.109 -5.814 -3.266 1.00 78.19 99 VAL A O 1
ATOM 814 N N . HIS A 1 100 ? 6.197 -7.983 -2.690 1.00 84.38 100 HIS A N 1
ATOM 815 C CA . HIS A 1 100 ? 7.191 -8.332 -3.697 1.00 84.38 100 HIS A CA 1
ATOM 816 C C . HIS A 1 100 ? 6.554 -8.339 -5.089 1.00 84.38 100 HIS A C 1
ATOM 818 O O . HIS A 1 100 ? 5.572 -9.043 -5.305 1.00 84.38 100 HIS A O 1
ATOM 824 N N . VAL A 1 101 ? 7.141 -7.575 -6.006 1.00 90.75 101 VAL A N 1
ATOM 825 C CA . VAL A 1 101 ? 6.735 -7.535 -7.413 1.00 90.75 101 VAL A CA 1
ATOM 826 C C . VAL A 1 101 ? 7.393 -8.701 -8.141 1.00 90.75 101 VAL A C 1
ATOM 828 O O . VAL A 1 101 ? 8.621 -8.830 -8.116 1.00 90.75 101 VAL A O 1
ATOM 831 N N . ARG A 1 102 ? 6.583 -9.534 -8.789 1.00 89.06 102 ARG A N 1
ATOM 832 C CA . ARG A 1 102 ? 7.008 -10.657 -9.631 1.00 89.06 102 ARG A CA 1
ATOM 833 C C . ARG A 1 102 ? 7.197 -10.202 -11.074 1.00 89.06 102 ARG A C 1
ATOM 835 O O . ARG A 1 102 ? 6.742 -9.138 -11.480 1.00 89.06 102 ARG A O 1
ATOM 842 N N . GLN A 1 103 ? 7.866 -11.035 -11.863 1.00 88.94 103 GLN A N 1
ATOM 843 C CA . GLN A 1 103 ? 8.108 -10.762 -13.282 1.00 88.94 103 GLN A CA 1
ATOM 844 C C . GLN A 1 103 ? 6.810 -10.773 -14.098 1.00 88.94 103 GLN A C 1
ATOM 846 O O . GLN A 1 103 ? 6.633 -9.911 -14.946 1.00 88.94 103 GLN A O 1
ATOM 851 N N . THR A 1 104 ? 5.892 -11.681 -13.769 1.00 89.56 104 THR A N 1
ATOM 852 C CA . THR A 1 104 ? 4.588 -11.856 -14.429 1.00 89.56 104 THR A CA 1
ATOM 853 C C . THR A 1 104 ? 3.523 -10.861 -13.959 1.00 89.56 104 THR A C 1
ATOM 855 O O . THR A 1 104 ? 2.389 -10.899 -14.429 1.00 89.56 104 THR A O 1
ATOM 858 N N . ASP A 1 105 ? 3.829 -10.008 -12.975 1.00 93.06 105 ASP A N 1
ATOM 859 C CA . ASP A 1 105 ? 2.874 -9.003 -12.509 1.00 93.06 105 ASP A CA 1
ATOM 860 C C . ASP A 1 105 ? 2.711 -7.919 -13.579 1.00 93.06 105 ASP A C 1
ATOM 862 O O . ASP A 1 105 ? 3.683 -7.519 -14.212 1.00 93.06 105 ASP A O 1
ATOM 866 N N . THR A 1 106 ? 1.503 -7.386 -13.744 1.00 93.88 106 THR A N 1
ATOM 867 C CA . THR A 1 106 ? 1.240 -6.234 -14.620 1.00 93.88 106 THR A CA 1
ATOM 868 C C . THR A 1 106 ? 0.895 -5.002 -13.784 1.00 93.88 106 THR A C 1
ATOM 870 O O . THR A 1 106 ? 0.363 -5.142 -12.674 1.00 93.88 106 THR A O 1
ATOM 873 N N . PRO A 1 107 ? 1.125 -3.774 -14.285 1.00 94.25 107 PRO A N 1
ATOM 874 C CA . PRO A 1 107 ? 0.683 -2.571 -13.592 1.00 94.25 107 PRO A CA 1
ATOM 875 C C . PRO A 1 107 ? -0.814 -2.589 -13.271 1.00 94.25 107 PRO A C 1
ATOM 877 O O . PRO A 1 107 ? -1.208 -2.218 -12.167 1.00 94.25 107 PRO A O 1
ATOM 880 N N . ARG A 1 108 ? -1.656 -3.083 -14.189 1.00 88.81 108 ARG A N 1
ATOM 881 C CA . ARG A 1 108 ? -3.088 -3.273 -13.929 1.00 88.81 108 ARG A CA 1
ATOM 882 C C . ARG A 1 108 ? -3.324 -4.270 -12.798 1.00 88.81 108 ARG A C 1
ATOM 884 O O . ARG A 1 108 ? -4.115 -3.971 -11.907 1.00 88.81 108 ARG A O 1
ATOM 891 N N . GLY A 1 109 ? -2.651 -5.421 -12.819 1.00 83.88 109 GLY A N 1
ATOM 892 C CA . GLY A 1 109 ? -2.785 -6.461 -11.795 1.00 83.88 109 GLY A CA 1
ATOM 893 C C . GLY A 1 109 ? -2.415 -5.970 -10.394 1.00 83.88 109 GLY A C 1
ATOM 894 O O . GLY A 1 109 ? -3.062 -6.338 -9.419 1.00 83.88 109 GLY A O 1
ATOM 895 N N . LEU A 1 110 ? -1.442 -5.060 -10.302 1.00 87.50 110 LEU A N 1
ATOM 896 C CA . LEU A 1 110 ? -1.040 -4.416 -9.051 1.00 87.50 110 LEU A CA 1
ATOM 897 C C . LEU A 1 110 ? -1.809 -3.125 -8.739 1.00 87.50 110 LEU A C 1
ATOM 899 O O . LEU A 1 110 ? -1.533 -2.486 -7.729 1.00 87.50 110 LEU A O 1
ATOM 903 N N . SER A 1 111 ? -2.779 -2.730 -9.569 1.00 86.69 111 SER A N 1
ATOM 904 C CA . SER A 1 111 ? -3.505 -1.456 -9.439 1.00 86.69 111 SER A CA 1
ATOM 905 C C . SER A 1 111 ? -2.596 -0.215 -9.413 1.00 86.69 111 SER A C 1
ATOM 907 O O . SER A 1 111 ? -2.909 0.776 -8.750 1.00 86.69 111 SER A O 1
ATOM 909 N N . MET A 1 112 ? -1.484 -0.257 -10.153 1.00 89.19 112 MET A N 1
ATOM 910 C CA . MET A 1 112 ? -0.552 0.861 -10.297 1.00 89.19 112 MET A CA 1
ATOM 911 C C . MET A 1 112 ? -1.179 2.042 -11.042 1.00 89.19 112 MET A C 1
ATOM 913 O O . MET A 1 112 ? -1.970 1.889 -11.979 1.00 89.19 112 MET A O 1
ATOM 917 N N . ARG A 1 113 ? -0.782 3.243 -10.634 1.00 87.31 113 ARG A N 1
ATOM 918 C CA . ARG A 1 113 ? -1.191 4.531 -11.190 1.00 87.31 113 ARG A CA 1
ATOM 919 C C . ARG A 1 113 ? 0.006 5.287 -11.751 1.00 87.31 113 ARG A C 1
ATOM 921 O O . ARG A 1 113 ? 1.163 4.943 -11.527 1.00 87.31 113 ARG A O 1
ATOM 928 N N . ASP A 1 114 ? -0.301 6.340 -12.497 1.00 88.75 114 ASP A N 1
ATOM 929 C CA . ASP A 1 114 ? 0.716 7.241 -13.019 1.00 88.75 114 ASP A CA 1
ATOM 930 C C . ASP A 1 114 ? 1.528 7.871 -11.875 1.00 88.75 114 ASP A C 1
ATOM 932 O O . ASP A 1 114 ? 0.968 8.400 -10.915 1.00 88.75 114 ASP A O 1
ATOM 936 N N . ASN A 1 115 ? 2.849 7.827 -12.017 1.00 89.94 115 ASN A N 1
ATOM 937 C CA . ASN A 1 115 ? 3.878 8.253 -11.069 1.00 89.94 115 ASN A CA 1
ATOM 938 C C . ASN A 1 115 ? 4.024 7.410 -9.791 1.00 89.94 115 ASN A C 1
ATOM 940 O O . ASN A 1 115 ? 4.696 7.855 -8.856 1.00 89.94 115 ASN A O 1
ATOM 944 N N . ASP A 1 116 ? 3.466 6.198 -9.750 1.00 92.31 116 ASP A N 1
ATOM 945 C CA . ASP A 1 116 ? 3.711 5.260 -8.652 1.00 92.31 116 ASP A CA 1
ATOM 946 C C . ASP A 1 116 ? 5.188 4.851 -8.551 1.00 92.31 116 ASP A C 1
ATOM 948 O O . ASP A 1 116 ? 5.930 4.879 -9.536 1.00 92.31 116 ASP A O 1
ATOM 952 N N . ILE A 1 117 ? 5.622 4.463 -7.343 1.00 90.88 117 ILE A N 1
ATOM 953 C CA . ILE A 1 117 ? 7.026 4.155 -7.042 1.00 90.88 117 ILE A CA 1
ATOM 954 C C . ILE A 1 117 ? 7.215 2.666 -6.728 1.00 90.88 117 ILE A C 1
ATOM 956 O O . ILE A 1 117 ? 6.626 2.143 -5.781 1.00 90.88 117 ILE A O 1
ATOM 960 N N . ILE A 1 118 ? 8.112 2.010 -7.463 1.00 92.81 118 ILE A N 1
ATOM 961 C CA . ILE A 1 118 ? 8.656 0.687 -7.147 1.00 92.81 118 ILE A CA 1
ATOM 962 C C . ILE A 1 118 ? 9.997 0.864 -6.434 1.00 92.81 118 ILE A C 1
ATOM 964 O O . ILE A 1 118 ? 10.907 1.516 -6.945 1.00 92.81 118 ILE A O 1
ATOM 968 N N . TYR A 1 119 ? 10.143 0.247 -5.266 1.00 89.50 119 TYR A N 1
ATOM 969 C CA . TYR A 1 119 ? 11.390 0.244 -4.506 1.00 89.50 119 TYR A CA 1
ATOM 970 C C . TYR A 1 119 ? 12.248 -0.964 -4.857 1.00 89.50 119 TYR A C 1
ATOM 972 O O . TYR A 1 119 ? 11.745 -2.085 -4.935 1.00 89.50 119 TYR A O 1
ATOM 980 N N . VAL A 1 120 ? 13.550 -0.739 -5.018 1.00 88.31 120 VAL A N 1
ATOM 981 C CA . VAL A 1 120 ? 14.527 -1.782 -5.341 1.00 88.31 120 VAL A CA 1
ATOM 982 C C . VAL A 1 120 ? 15.505 -1.954 -4.189 1.00 88.31 120 VAL A C 1
ATOM 984 O O . VAL A 1 120 ? 16.151 -0.995 -3.767 1.00 88.31 120 VAL A O 1
ATOM 987 N N . PHE A 1 121 ? 15.628 -3.184 -3.697 1.00 83.06 121 PHE A N 1
ATOM 988 C CA . PHE A 1 121 ? 16.479 -3.551 -2.566 1.00 83.06 121 PHE A CA 1
ATOM 989 C C . PHE A 1 121 ? 17.516 -4.593 -2.978 1.00 83.06 121 PHE A C 1
ATOM 991 O O . PHE A 1 121 ? 17.167 -5.490 -3.745 1.00 83.06 121 PHE A O 1
ATOM 998 N N . PRO A 1 122 ? 18.748 -4.549 -2.446 1.00 81.25 122 PRO A N 1
ATOM 999 C CA . PRO A 1 122 ? 19.696 -5.644 -2.607 1.00 81.25 122 PRO A CA 1
ATOM 1000 C C . PRO A 1 122 ? 19.163 -6.929 -1.959 1.00 81.25 122 PRO A C 1
ATOM 1002 O O . PRO A 1 122 ? 18.722 -6.917 -0.807 1.00 81.25 122 PRO A O 1
ATOM 1005 N N . THR A 1 123 ? 19.251 -8.060 -2.655 1.00 73.31 123 THR A N 1
ATOM 1006 C CA . THR A 1 123 ? 18.831 -9.379 -2.150 1.00 73.31 123 THR A CA 1
ATOM 1007 C C . THR A 1 123 ? 19.594 -9.774 -0.876 1.00 73.31 123 THR A C 1
ATOM 1009 O O . THR A 1 123 ? 19.029 -10.425 0.007 1.00 73.31 123 THR A O 1
ATOM 1012 N N . SER A 1 124 ? 20.844 -9.317 -0.722 1.00 66.00 124 SER A N 1
ATOM 1013 C CA . SER A 1 124 ? 21.703 -9.557 0.450 1.00 66.00 124 SER A CA 1
ATOM 1014 C C . SER A 1 124 ? 21.213 -8.889 1.742 1.00 66.00 124 SER A C 1
ATOM 1016 O O . SER A 1 124 ? 21.590 -9.309 2.837 1.00 66.00 124 SER A O 1
ATOM 1018 N N . MET A 1 125 ? 20.317 -7.902 1.653 1.00 58.78 125 MET A N 1
ATOM 1019 C CA . MET A 1 125 ? 19.870 -7.094 2.794 1.00 58.78 125 MET A CA 1
ATOM 1020 C C . MET A 1 125 ? 18.900 -7.836 3.743 1.00 58.78 125 MET A C 1
ATOM 1022 O O . MET A 1 125 ? 18.472 -7.284 4.755 1.00 58.78 125 MET A O 1
ATOM 1026 N N . HIS A 1 126 ? 18.574 -9.104 3.458 1.00 52.78 126 HIS A N 1
ATOM 1027 C CA . HIS A 1 126 ? 17.617 -9.911 4.224 1.00 52.78 126 HIS A CA 1
ATOM 1028 C C . HIS A 1 126 ? 18.206 -10.795 5.331 1.00 52.78 126 HIS A C 1
ATOM 1030 O O . HIS A 1 126 ? 17.433 -11.369 6.098 1.00 52.78 126 HIS A O 1
ATOM 1036 N N . ARG A 1 127 ? 19.533 -10.901 5.494 1.00 46.22 127 ARG A N 1
ATOM 1037 C CA . ARG A 1 127 ? 20.089 -11.581 6.678 1.00 46.22 127 ARG A CA 1
ATOM 1038 C C . ARG A 1 127 ? 20.185 -10.603 7.854 1.00 46.22 127 ARG A C 1
ATOM 1040 O O . ARG A 1 127 ? 21.231 -10.032 8.128 1.00 46.22 127 ARG A O 1
ATOM 1047 N N . GLY A 1 128 ? 19.059 -10.397 8.537 1.00 44.72 128 GLY A N 1
ATOM 1048 C CA . GLY A 1 128 ? 19.021 -9.861 9.906 1.00 44.72 128 GLY A CA 1
ATOM 1049 C C . GLY A 1 128 ? 18.713 -8.370 10.074 1.00 44.72 128 GLY A C 1
ATOM 1050 O O . GLY A 1 128 ? 18.472 -7.934 11.198 1.00 44.72 128 GLY A O 1
ATOM 1051 N N . SER A 1 129 ? 18.635 -7.582 9.001 1.00 46.16 129 SER A N 1
ATOM 1052 C CA . SER A 1 129 ? 18.192 -6.187 9.105 1.00 46.16 129 SER A CA 1
ATOM 1053 C C . SER A 1 129 ? 16.679 -6.105 8.923 1.00 46.16 129 SER A C 1
ATOM 1055 O O . SER A 1 129 ? 16.152 -6.287 7.828 1.00 46.16 129 SER A O 1
ATOM 1057 N N . SER A 1 130 ? 15.963 -5.829 10.015 1.00 44.62 130 SER A N 1
ATOM 1058 C CA . SER A 1 130 ? 14.541 -5.469 10.002 1.00 44.62 130 SER A CA 1
ATOM 1059 C C . SER A 1 130 ? 14.383 -4.101 9.339 1.00 44.62 130 SER A C 1
ATOM 1061 O O . SER A 1 130 ? 14.204 -3.087 10.014 1.00 44.62 130 SER A O 1
ATOM 1063 N N . VAL A 1 131 ? 14.508 -4.050 8.014 1.00 45.69 131 VAL A N 1
ATOM 1064 C CA . VAL A 1 131 ? 14.241 -2.844 7.236 1.00 45.69 131 VAL A CA 1
ATOM 1065 C C . VAL A 1 131 ? 12.750 -2.572 7.379 1.00 45.69 131 VAL A C 1
ATOM 1067 O O . VAL A 1 131 ? 11.916 -3.184 6.716 1.00 45.69 131 VAL A O 1
ATOM 1070 N N . LYS A 1 132 ? 12.399 -1.669 8.301 1.00 43.12 132 LYS A N 1
ATOM 1071 C CA . LYS A 1 132 ? 11.092 -1.016 8.296 1.00 43.12 132 LYS A CA 1
ATOM 1072 C C . LYS A 1 132 ? 11.016 -0.287 6.966 1.00 43.12 132 LYS A C 1
ATOM 1074 O O . LYS A 1 132 ? 11.644 0.754 6.801 1.00 43.12 132 LYS A O 1
ATOM 1079 N N . ILE A 1 133 ? 10.304 -0.870 6.011 1.00 48.41 133 ILE A N 1
ATOM 1080 C CA . ILE A 1 133 ? 10.037 -0.232 4.730 1.00 48.41 133 ILE A CA 1
ATOM 1081 C C . ILE A 1 133 ? 9.160 0.978 5.038 1.00 48.41 133 ILE A C 1
ATOM 1083 O O . ILE A 1 133 ? 7.945 0.870 5.190 1.00 48.41 133 ILE A O 1
ATOM 1087 N N . ILE A 1 134 ? 9.793 2.136 5.195 1.00 48.72 134 ILE A N 1
ATOM 1088 C CA . ILE A 1 134 ? 9.111 3.422 5.190 1.00 48.72 134 ILE A CA 1
ATOM 1089 C C . ILE A 1 134 ? 8.864 3.719 3.712 1.00 48.72 134 ILE A C 1
ATOM 1091 O O . ILE A 1 134 ? 9.606 4.457 3.074 1.00 48.72 134 ILE A O 1
ATOM 1095 N N . THR A 1 135 ? 7.855 3.065 3.133 1.00 46.03 135 THR A N 1
ATOM 1096 C CA . THR A 1 135 ? 7.257 3.540 1.885 1.00 46.03 135 THR A CA 1
ATOM 1097 C C . THR A 1 135 ? 6.658 4.923 2.177 1.00 46.03 135 THR A C 1
ATOM 1099 O O . THR A 1 135 ? 5.769 4.992 3.031 1.00 46.03 135 THR A O 1
ATOM 1102 N N . PRO A 1 136 ? 7.056 6.012 1.496 1.00 44.19 136 PRO A N 1
ATOM 1103 C CA . PRO A 1 136 ? 6.363 7.300 1.569 1.00 44.19 136 PRO A CA 1
ATOM 1104 C C . PRO A 1 136 ? 4.902 7.255 1.079 1.00 44.19 136 PRO A C 1
ATOM 1106 O O . PRO A 1 136 ? 4.200 8.250 1.212 1.00 44.19 136 PRO A O 1
ATOM 1109 N N . THR A 1 137 ? 4.410 6.122 0.563 1.00 48.09 137 THR A N 1
ATOM 1110 C CA . THR A 1 137 ? 3.036 5.953 0.054 1.00 48.09 137 THR A CA 1
ATOM 1111 C C . THR A 1 137 ? 2.104 5.147 0.953 1.00 48.09 137 THR A C 1
ATOM 1113 O O . THR A 1 137 ? 0.988 4.853 0.545 1.00 48.09 137 THR A O 1
ATOM 1116 N N . ASN A 1 138 ? 2.487 4.825 2.189 1.00 51.88 138 ASN A N 1
ATOM 1117 C CA . ASN A 1 138 ? 1.490 4.436 3.185 1.00 51.88 138 ASN A CA 1
ATOM 1118 C C . ASN A 1 138 ? 1.175 5.665 4.047 1.00 51.88 138 ASN A C 1
ATOM 1120 O O . ASN A 1 138 ? 1.706 5.744 5.160 1.00 51.88 138 ASN A O 1
ATOM 1124 N N . PRO A 1 139 ? 0.371 6.646 3.569 1.00 65.44 139 PRO A N 1
ATOM 1125 C CA . PRO A 1 139 ? -0.102 7.694 4.456 1.00 65.44 139 PRO A CA 1
ATOM 1126 C C . PRO A 1 139 ? -0.753 6.987 5.639 1.00 65.44 139 PRO A C 1
ATOM 1128 O O . PRO A 1 139 ? -1.613 6.120 5.475 1.00 65.44 139 PRO A O 1
ATOM 1131 N N . HIS A 1 140 ? -0.255 7.275 6.838 1.00 75.44 140 HIS A N 1
ATOM 1132 C CA . HIS A 1 140 ? -0.877 6.759 8.040 1.00 75.44 140 HIS A CA 1
ATOM 1133 C C . HIS A 1 140 ? -2.295 7.319 8.094 1.00 75.44 140 HIS A C 1
ATOM 1135 O O . HIS A 1 140 ? -2.485 8.496 8.387 1.00 75.44 140 HIS A O 1
ATOM 1141 N N . LEU A 1 141 ? -3.267 6.459 7.814 1.00 85.50 141 LEU A N 1
ATOM 1142 C CA . LEU A 1 141 ? -4.679 6.727 7.970 1.00 85.50 141 LEU A CA 1
ATOM 1143 C C . LEU A 1 141 ? -4.959 6.851 9.465 1.00 85.50 141 LEU A C 1
ATOM 1145 O O . LEU A 1 141 ? -4.597 5.983 10.266 1.00 85.50 141 LEU A O 1
ATOM 1149 N N . THR A 1 142 ? -5.592 7.945 9.848 1.00 89.75 142 THR A N 1
ATOM 1150 C CA . THR A 1 142 ? -6.061 8.202 11.200 1.00 89.75 142 THR A CA 1
ATOM 1151 C C . THR A 1 142 ? -7.490 7.694 11.311 1.00 89.75 142 THR A C 1
ATOM 1153 O O . THR A 1 142 ? -8.433 8.359 10.895 1.00 89.75 142 THR A O 1
ATOM 1156 N N . LEU A 1 143 ? -7.668 6.507 11.882 1.00 93.12 143 LEU A N 1
ATOM 1157 C CA . LEU A 1 143 ? -8.987 5.932 12.133 1.00 93.12 143 LEU A CA 1
ATOM 1158 C C . LEU A 1 143 ? -9.524 6.467 13.465 1.00 93.12 143 LEU A C 1
ATOM 1160 O O . LEU A 1 143 ? -8.814 6.432 14.474 1.00 93.12 143 LEU A O 1
ATOM 1164 N N . LYS A 1 144 ? -10.772 6.943 13.487 1.00 93.75 144 LYS A N 1
ATOM 1165 C CA . LYS A 1 144 ? -11.437 7.454 14.695 1.00 93.75 144 LYS A CA 1
ATOM 1166 C C . LYS A 1 144 ? -12.376 6.393 15.259 1.00 93.75 144 LYS A C 1
ATOM 1168 O O . LYS A 1 144 ? -13.436 6.146 14.701 1.00 93.75 144 LYS A O 1
ATOM 1173 N N . LEU A 1 145 ? -11.994 5.769 16.364 1.00 94.06 145 LEU A N 1
ATOM 1174 C CA . LEU A 1 145 ? -12.770 4.758 17.078 1.00 94.06 145 LEU A CA 1
ATOM 1175 C C . LEU A 1 145 ? -13.686 5.432 18.102 1.00 94.06 145 LEU A C 1
ATOM 1177 O O . LEU A 1 145 ? -13.197 6.061 19.036 1.00 94.06 145 LEU A O 1
ATOM 1181 N N . ILE A 1 146 ? -14.997 5.289 17.940 1.00 93.31 146 ILE A N 1
ATOM 1182 C CA . ILE A 1 146 ? -16.016 5.893 18.804 1.00 93.31 146 ILE A CA 1
ATOM 1183 C C . ILE A 1 146 ? -16.636 4.800 19.670 1.00 93.31 146 ILE A C 1
ATOM 1185 O O . ILE A 1 146 ? -17.208 3.852 19.137 1.00 93.31 146 ILE A O 1
ATOM 1189 N N . HIS A 1 147 ? -16.526 4.911 20.991 1.00 90.81 147 HIS A N 1
ATOM 1190 C CA . HIS A 1 147 ? -17.198 4.002 21.927 1.00 90.81 147 HIS A CA 1
ATOM 1191 C C . HIS A 1 147 ? -18.644 4.422 22.195 1.00 90.81 147 HIS A C 1
ATOM 1193 O O . HIS A 1 147 ? -19.053 5.543 21.896 1.00 90.81 147 HIS A O 1
ATOM 1199 N N . SER A 1 148 ? -19.416 3.525 22.809 1.00 86.00 148 SER A N 1
ATOM 1200 C CA . SER A 1 148 ? -20.800 3.787 23.227 1.00 86.00 148 SER A CA 1
ATOM 1201 C C . SER A 1 148 ? -20.935 4.914 24.258 1.00 86.00 148 SER A C 1
ATOM 1203 O O . SER A 1 148 ? -22.003 5.499 24.375 1.00 86.00 148 SER A O 1
ATOM 1205 N N . ASP A 1 149 ? -19.867 5.229 24.994 1.00 86.00 149 ASP A N 1
ATOM 1206 C CA . ASP A 1 149 ? -19.809 6.347 25.944 1.00 86.00 149 ASP A CA 1
ATOM 1207 C C . ASP A 1 149 ? -19.513 7.704 25.271 1.00 86.00 149 ASP A C 1
ATOM 1209 O O . ASP A 1 149 ? -19.374 8.718 25.951 1.00 86.00 149 ASP A O 1
ATOM 1213 N N . GLY A 1 150 ? -19.394 7.727 23.938 1.00 85.56 150 GLY A N 1
ATOM 1214 C CA . GLY A 1 150 ? -19.078 8.918 23.154 1.00 85.56 150 GLY A CA 1
ATOM 1215 C C . GLY A 1 150 ? -17.587 9.260 23.096 1.00 85.56 150 GLY A C 1
ATOM 1216 O O . GLY A 1 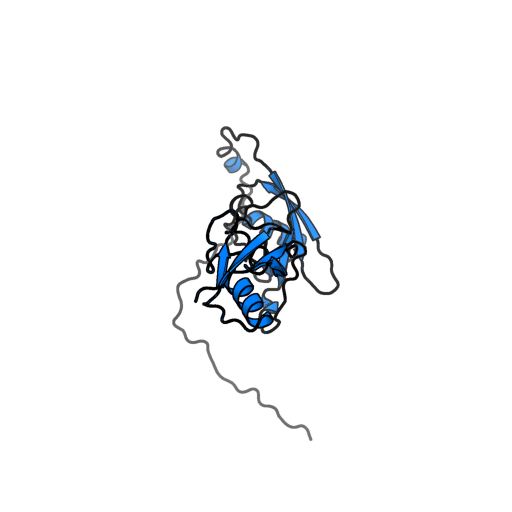150 ? -17.217 10.215 22.410 1.00 85.56 150 GLY A O 1
ATOM 1217 N N . LYS A 1 151 ? -16.701 8.49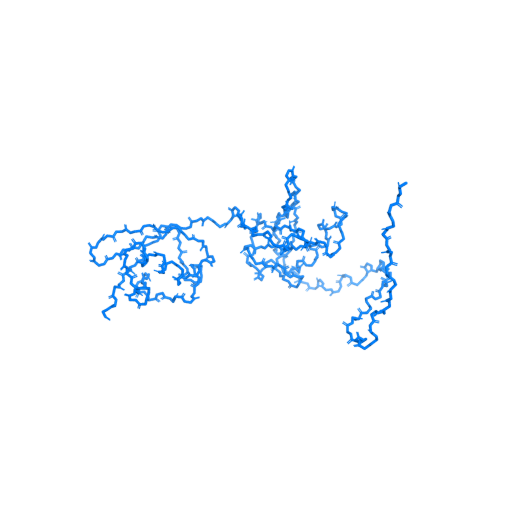9 23.758 1.00 89.44 151 LYS A N 1
ATOM 1218 C CA . LYS A 1 151 ? -15.257 8.753 23.687 1.00 89.44 151 LYS A CA 1
ATOM 1219 C C . LYS A 1 151 ? -14.698 8.374 22.321 1.00 89.44 151 LYS A C 1
ATOM 1221 O O . LYS A 1 151 ? -14.957 7.287 21.798 1.00 89.44 151 LYS A O 1
ATOM 1226 N N . VAL A 1 152 ? -13.875 9.270 21.776 1.00 91.38 152 VAL A N 1
ATOM 1227 C CA . VAL A 1 152 ? -13.238 9.117 20.465 1.00 91.38 152 VAL A CA 1
ATOM 1228 C C . VAL A 1 152 ? -11.741 8.883 20.631 1.00 91.38 152 VAL A C 1
ATOM 1230 O O . VAL A 1 152 ? -11.036 9.690 21.231 1.00 91.38 152 VAL A O 1
ATOM 1233 N N . TYR A 1 153 ? -11.245 7.802 20.040 1.00 92.19 153 TYR A N 1
ATOM 1234 C CA . TYR A 1 153 ? -9.840 7.413 20.055 1.00 92.19 153 TYR A CA 1
ATOM 1235 C C . TYR A 1 153 ? -9.289 7.435 18.639 1.00 92.19 153 TYR A C 1
ATOM 1237 O O . TYR A 1 153 ? -9.867 6.845 17.732 1.00 92.19 153 TYR A O 1
ATOM 1245 N N . SER A 1 154 ? -8.159 8.104 18.435 1.00 92.00 154 SER A N 1
ATOM 1246 C CA . SER A 1 154 ? -7.512 8.152 17.124 1.00 92.00 154 SER A CA 1
ATOM 1247 C C . SER A 1 154 ? -6.378 7.138 17.060 1.00 92.00 154 SER A C 1
ATOM 1249 O O . SER A 1 154 ? -5.466 7.167 17.886 1.00 92.00 154 SER A O 1
ATOM 1251 N N . ILE A 1 155 ? -6.407 6.256 16.064 1.00 91.00 155 ILE A N 1
ATOM 1252 C CA . ILE A 1 155 ? -5.352 5.273 15.818 1.00 91.00 155 ILE A CA 1
ATOM 1253 C C . ILE A 1 155 ? -4.794 5.446 14.410 1.00 91.00 155 ILE A C 1
ATOM 1255 O O . ILE A 1 155 ? -5.526 5.468 13.426 1.00 91.00 155 ILE A O 1
ATOM 1259 N N . LYS A 1 156 ? -3.469 5.561 14.321 1.00 88.19 156 LYS A N 1
ATOM 1260 C CA . LYS A 1 156 ? -2.755 5.589 13.045 1.00 88.19 156 LYS A CA 1
ATOM 1261 C C . LYS A 1 156 ? -2.525 4.165 12.550 1.00 88.19 156 LYS A C 1
ATOM 1263 O O . LYS A 1 156 ? -1.942 3.352 13.275 1.00 88.19 156 LYS A O 1
ATOM 1268 N N . ALA A 1 157 ? -2.952 3.885 11.328 1.00 87.50 157 ALA A N 1
ATOM 1269 C CA . ALA A 1 157 ? -2.791 2.610 10.641 1.00 87.50 157 ALA A CA 1
ATOM 1270 C C . ALA A 1 157 ? -2.425 2.849 9.171 1.00 87.50 157 ALA A C 1
ATOM 1272 O O . ALA A 1 157 ? -2.630 3.931 8.643 1.00 87.50 157 ALA A O 1
ATOM 1273 N N . THR A 1 158 ? -1.833 1.864 8.512 1.00 86.00 158 THR A N 1
ATOM 1274 C CA . THR A 1 158 ? -1.611 1.900 7.057 1.00 86.00 158 THR A CA 1
ATOM 1275 C C . THR A 1 158 ? -2.687 1.082 6.348 1.00 86.00 158 THR A C 1
ATOM 1277 O O . THR A 1 158 ? -3.334 0.258 6.996 1.00 86.00 158 THR A O 1
ATOM 1280 N N . ALA A 1 159 ? -2.845 1.264 5.035 1.00 80.12 159 ALA A N 1
ATOM 1281 C CA . ALA A 1 159 ? -3.773 0.507 4.186 1.00 80.12 159 ALA A CA 1
ATOM 1282 C C . ALA A 1 159 ? -3.691 -1.019 4.420 1.00 80.12 159 ALA A C 1
ATOM 1284 O O . ALA A 1 159 ? -4.689 -1.668 4.727 1.00 80.12 159 ALA A O 1
ATOM 1285 N N . ASN A 1 160 ? -2.469 -1.557 4.458 1.00 78.75 160 ASN A N 1
ATOM 1286 C CA . ASN A 1 160 ? -2.208 -2.987 4.669 1.00 78.75 160 ASN A CA 1
ATOM 1287 C C . ASN A 1 160 ? -2.269 -3.444 6.135 1.00 78.75 160 ASN A C 1
ATOM 1289 O O . ASN A 1 160 ? -1.942 -4.588 6.442 1.00 78.75 160 ASN A O 1
ATOM 1293 N N . THR A 1 161 ? -2.610 -2.571 7.087 1.00 85.25 161 THR A N 1
ATOM 1294 C CA . THR A 1 161 ? -2.679 -2.971 8.497 1.00 85.25 161 THR A CA 1
ATOM 1295 C C . THR A 1 161 ? -3.897 -3.879 8.716 1.00 85.25 161 THR A C 1
ATOM 1297 O O . THR A 1 161 ? -5.016 -3.434 8.482 1.00 85.25 161 THR A O 1
ATOM 1300 N N . PRO A 1 162 ? -3.740 -5.115 9.229 1.00 90.50 162 PRO A N 1
ATOM 1301 C CA . PRO A 1 162 ? -4.889 -5.950 9.577 1.00 90.50 162 PRO A CA 1
ATOM 1302 C C . PRO A 1 162 ? -5.716 -5.319 10.703 1.00 90.50 162 PRO A C 1
ATOM 1304 O O . PRO A 1 162 ? -5.151 -4.856 11.706 1.00 90.50 162 PRO A O 1
ATOM 1307 N N . LEU A 1 163 ? -7.047 -5.358 10.613 1.00 91.38 163 LEU A N 1
ATOM 1308 C CA . LEU A 1 163 ? -7.927 -4.811 11.652 1.00 91.38 163 LEU A CA 1
ATOM 1309 C C . LEU A 1 163 ? -7.791 -5.530 13.000 1.00 91.38 163 LEU A C 1
ATOM 1311 O O . LEU A 1 163 ? -8.002 -4.914 14.049 1.00 91.38 163 LEU A O 1
ATOM 1315 N N . ALA A 1 164 ? -7.338 -6.786 13.018 1.00 89.75 164 ALA A N 1
ATOM 1316 C CA . ALA A 1 164 ? -6.941 -7.472 14.246 1.00 89.75 164 ALA A CA 1
ATOM 1317 C C . ALA A 1 164 ? -5.857 -6.704 15.024 1.00 89.75 164 ALA A C 1
ATOM 1319 O O . ALA A 1 164 ? -5.880 -6.661 16.257 1.00 89.75 164 ALA A O 1
ATOM 1320 N N . LYS A 1 165 ? -4.913 -6.063 14.321 1.00 90.31 165 LYS A N 1
ATOM 1321 C CA . LYS A 1 165 ? -3.840 -5.270 14.935 1.00 90.31 165 LYS A CA 1
ATOM 1322 C C . LYS A 1 165 ? -4.371 -3.949 15.488 1.00 90.31 165 LYS A C 1
ATOM 1324 O O . LYS A 1 165 ? -4.009 -3.585 16.606 1.00 90.31 165 LYS A O 1
ATOM 1329 N N . VAL A 1 166 ? -5.260 -3.285 14.747 1.00 91.06 166 VAL A N 1
ATOM 1330 C CA . VAL A 1 166 ? -5.964 -2.064 15.184 1.00 91.06 166 VAL A CA 1
ATOM 1331 C C . VAL A 1 166 ? -6.756 -2.344 16.463 1.00 91.06 166 VAL A C 1
ATOM 1333 O O . VAL A 1 166 ? -6.561 -1.673 17.475 1.00 91.06 166 VAL A O 1
ATOM 1336 N N . THR A 1 167 ? -7.561 -3.407 16.451 1.00 91.19 167 THR A N 1
ATOM 1337 C CA . THR A 1 167 ? -8.399 -3.827 17.584 1.00 91.19 167 THR A CA 1
ATOM 1338 C C . THR A 1 167 ? -7.555 -4.187 18.803 1.00 91.19 167 THR A C 1
ATOM 1340 O O . THR A 1 167 ? -7.846 -3.747 19.910 1.00 91.19 167 THR A O 1
ATOM 1343 N N . ARG A 1 168 ? -6.470 -4.951 18.618 1.00 90.00 168 ARG A N 1
ATOM 1344 C CA . ARG A 1 168 ? -5.579 -5.350 19.716 1.00 90.00 168 ARG A CA 1
ATOM 1345 C C . ARG A 1 168 ? -4.865 -4.164 20.348 1.00 90.00 168 ARG A C 1
ATOM 1347 O O . ARG A 1 168 ? -4.749 -4.124 21.569 1.00 90.00 168 ARG A O 1
ATOM 1354 N N . LYS A 1 169 ? -4.386 -3.221 19.533 1.00 90.88 169 LYS A N 1
ATOM 1355 C CA . LYS A 1 169 ? -3.745 -2.000 20.025 1.00 90.88 169 LYS A CA 1
ATOM 1356 C C . LYS A 1 169 ? -4.734 -1.170 20.839 1.00 90.88 169 LYS A C 1
ATOM 1358 O O . LYS A 1 169 ? -4.464 -0.888 21.997 1.00 90.88 169 LYS A O 1
ATOM 1363 N N . HIS A 1 170 ? -5.908 -0.898 20.274 1.00 89.56 170 HIS A N 1
ATOM 1364 C CA . HIS A 1 170 ? -6.968 -0.166 20.964 1.00 89.56 170 HIS A CA 1
ATOM 1365 C C . HIS A 1 170 ? -7.392 -0.835 22.275 1.00 89.56 170 HIS A C 1
ATOM 1367 O O . HIS A 1 170 ? -7.542 -0.166 23.293 1.00 89.56 170 HIS A O 1
ATOM 1373 N N . ALA A 1 171 ? -7.539 -2.161 22.269 1.00 88.50 171 ALA A N 1
ATOM 1374 C CA . ALA A 1 171 ? -7.878 -2.914 23.465 1.00 88.50 171 ALA A CA 1
ATOM 1375 C C . ALA A 1 171 ? -6.797 -2.761 24.544 1.00 88.50 171 ALA A C 1
ATOM 1377 O O . ALA A 1 171 ? -7.112 -2.428 25.680 1.00 88.50 171 ALA A O 1
ATOM 1378 N N . LYS A 1 172 ? -5.520 -2.924 24.175 1.00 87.88 172 LYS A N 1
ATOM 1379 C CA . LYS A 1 172 ? -4.383 -2.766 25.090 1.00 87.88 172 LYS A CA 1
ATOM 1380 C C . LYS A 1 172 ? -4.322 -1.360 25.691 1.00 87.88 172 LYS A C 1
ATOM 1382 O O . LYS A 1 172 ? -4.172 -1.241 26.902 1.00 87.88 172 LYS A O 1
ATOM 1387 N N . ASP A 1 173 ? -4.474 -0.331 24.862 1.00 86.06 173 ASP A N 1
ATOM 1388 C CA . ASP A 1 173 ? -4.386 1.074 25.278 1.00 86.06 173 ASP A CA 1
ATOM 1389 C C . ASP A 1 173 ? -5.536 1.469 26.228 1.00 86.06 173 ASP A C 1
ATOM 1391 O O . ASP A 1 173 ? -5.397 2.402 27.012 1.00 86.06 173 ASP A O 1
ATOM 1395 N N . ASN A 1 174 ? -6.649 0.726 26.203 1.00 85.06 174 ASN A N 1
ATOM 1396 C CA . ASN A 1 174 ? -7.828 0.958 27.043 1.00 85.06 174 ASN A CA 1
ATOM 1397 C C . ASN A 1 174 ? -8.043 -0.110 28.133 1.00 85.06 174 ASN A C 1
ATOM 1399 O O . ASN A 1 174 ? -9.098 -0.130 28.763 1.00 85.06 174 ASN A O 1
ATOM 1403 N N . GLY A 1 175 ? -7.089 -1.023 28.352 1.00 84.94 175 GLY A N 1
ATOM 1404 C CA . GLY A 1 175 ? -7.217 -2.087 29.360 1.00 84.94 175 GLY A CA 1
ATOM 1405 C C . GLY A 1 175 ? -8.296 -3.141 29.055 1.00 84.94 175 GLY A C 1
ATOM 1406 O O . GLY A 1 175 ? -8.773 -3.827 29.955 1.00 84.94 175 GLY A O 1
ATOM 1407 N N . LEU A 1 176 ? -8.693 -3.283 27.790 1.00 84.06 176 LEU A N 1
ATOM 1408 C CA . LEU A 1 176 ? -9.726 -4.205 27.317 1.00 84.06 176 LEU A CA 1
ATOM 1409 C C . LEU A 1 176 ? -9.118 -5.490 26.732 1.00 84.06 176 LEU A C 1
ATOM 1411 O O . LEU A 1 176 ? -7.979 -5.524 26.262 1.00 84.06 176 LEU A O 1
ATOM 1415 N N . LYS A 1 177 ? -9.914 -6.565 26.682 1.00 79.00 177 LYS A N 1
ATOM 1416 C CA . LYS A 1 177 ? -9.533 -7.809 25.991 1.00 79.00 177 LYS A CA 1
ATOM 1417 C C . LYS A 1 177 ? -9.850 -7.707 24.486 1.00 79.00 177 LYS A C 1
ATOM 1419 O O . LYS A 1 177 ? -10.977 -7.362 24.135 1.00 79.00 177 LYS A O 1
ATOM 1424 N N . PRO A 1 178 ? -8.927 -8.081 23.576 1.00 67.69 178 PRO A N 1
ATOM 1425 C CA . PRO A 1 178 ? -9.092 -7.891 22.127 1.00 67.69 178 PRO A CA 1
ATOM 1426 C C . PRO A 1 178 ? -10.261 -8.674 21.506 1.00 67.69 178 PRO A C 1
ATOM 1428 O O . PRO A 1 178 ? -10.774 -8.270 20.470 1.00 67.69 178 PRO A O 1
ATOM 1431 N N . GLY A 1 179 ? -10.718 -9.763 22.136 1.00 77.69 179 GLY A N 1
ATOM 1432 C CA . GLY A 1 179 ? -11.885 -10.536 21.683 1.00 77.69 179 GLY A CA 1
ATOM 1433 C C . GLY A 1 179 ? -13.243 -9.949 22.089 1.00 77.69 179 GLY A C 1
ATOM 1434 O O . GLY A 1 179 ? -14.279 -10.430 21.638 1.00 77.69 179 GLY A O 1
ATOM 1435 N N . LYS A 1 180 ? -13.253 -8.915 22.938 1.00 82.69 180 LYS A N 1
ATOM 1436 C CA . LYS A 1 180 ? -14.471 -8.289 23.474 1.00 82.69 180 LYS A CA 1
ATOM 1437 C C . LYS A 1 180 ? -14.853 -7.012 22.724 1.00 82.69 180 LYS A C 1
ATOM 1439 O O . LYS A 1 180 ? -15.722 -6.284 23.173 1.00 82.69 180 LYS A O 1
ATOM 1444 N N . ILE A 1 181 ? -14.223 -6.733 21.585 1.00 88.56 181 ILE A N 1
ATOM 1445 C CA . ILE A 1 181 ? -14.457 -5.518 20.802 1.00 88.56 181 ILE A CA 1
ATOM 1446 C C . ILE A 1 181 ? -14.953 -5.903 19.411 1.00 88.56 181 ILE A C 1
ATOM 1448 O O . ILE A 1 181 ? -14.478 -6.861 18.801 1.00 88.56 181 ILE A O 1
ATOM 1452 N N . SER A 1 182 ? -15.944 -5.186 18.895 1.00 90.75 182 SER A N 1
ATOM 1453 C CA . SER A 1 182 ? -16.385 -5.297 17.507 1.00 90.75 182 SER A CA 1
ATOM 1454 C C . SER A 1 182 ? -16.473 -3.933 16.864 1.00 90.75 182 SER A C 1
ATOM 1456 O O . SER A 1 182 ? -17.006 -2.992 17.442 1.00 90.75 182 SER A O 1
ATOM 1458 N N . LEU A 1 183 ? -15.906 -3.856 15.666 1.00 93.31 183 LEU A N 1
ATOM 1459 C CA . LEU A 1 183 ? -15.803 -2.632 14.900 1.00 93.31 183 LEU A CA 1
ATOM 1460 C C . LEU A 1 183 ? -16.912 -2.592 13.855 1.00 93.31 183 LEU A C 1
ATOM 1462 O O . LEU A 1 183 ? -17.158 -3.585 13.166 1.00 93.31 183 LEU A O 1
ATOM 1466 N N . PHE A 1 184 ? -17.558 -1.441 13.742 1.00 93.94 184 PHE A N 1
ATOM 1467 C CA . PHE A 1 184 ? -18.606 -1.173 12.773 1.00 93.94 184 PHE A CA 1
ATOM 1468 C C . PHE A 1 184 ? -18.285 0.094 11.995 1.00 93.94 184 PHE A C 1
ATOM 1470 O O . PHE A 1 184 ? -17.825 1.086 12.555 1.00 93.94 184 PHE A O 1
ATOM 1477 N N . TYR A 1 185 ? -18.544 0.069 10.697 1.00 94.62 185 TYR A N 1
ATOM 1478 C CA . TYR A 1 185 ? -18.333 1.207 9.816 1.00 94.62 185 TYR A CA 1
ATOM 1479 C C . TYR A 1 185 ? -19.492 1.301 8.831 1.00 94.62 185 TYR A C 1
ATOM 1481 O O . TYR A 1 185 ? -19.830 0.313 8.187 1.00 94.62 185 TYR A O 1
ATOM 1489 N N . SER A 1 186 ? -20.132 2.466 8.720 1.00 88.94 186 SER A N 1
ATOM 1490 C CA . SER A 1 186 ? -21.326 2.637 7.871 1.00 88.94 186 SER A CA 1
ATOM 1491 C C . SER A 1 186 ? -22.414 1.575 8.131 1.00 88.94 186 SER A C 1
ATOM 1493 O O . SER A 1 186 ? -22.996 1.024 7.204 1.00 88.94 186 SER A O 1
ATOM 1495 N N . GLY A 1 187 ? -22.630 1.212 9.403 1.00 87.38 187 GLY A N 1
ATOM 1496 C CA . GLY A 1 187 ? -23.617 0.204 9.817 1.00 87.38 187 GLY A CA 1
ATOM 1497 C C . GLY A 1 187 ? -23.218 -1.260 9.584 1.00 87.38 187 GLY A C 1
ATOM 1498 O O . GLY A 1 187 ? -23.903 -2.156 10.072 1.00 87.38 187 GLY A O 1
ATOM 1499 N N . ARG A 1 188 ? -22.097 -1.538 8.904 1.00 92.50 188 ARG A N 1
ATOM 1500 C CA . ARG A 1 188 ? -21.617 -2.907 8.659 1.00 92.50 188 ARG A CA 1
ATOM 1501 C C . ARG A 1 188 ? -20.558 -3.313 9.676 1.00 92.50 188 ARG A C 1
ATOM 1503 O O . ARG A 1 188 ? -19.721 -2.500 10.069 1.00 92.50 188 ARG A O 1
ATOM 1510 N N . ARG A 1 189 ? -20.559 -4.584 10.078 1.00 92.06 189 ARG A N 1
ATOM 1511 C CA . ARG A 1 189 ? -19.507 -5.137 10.935 1.00 92.06 189 ARG A CA 1
ATOM 1512 C C . ARG A 1 189 ? -18.240 -5.366 10.114 1.00 92.06 189 ARG A C 1
ATOM 1514 O O . ARG A 1 189 ? -18.296 -6.018 9.077 1.00 92.06 189 ARG A O 1
ATOM 1521 N N . LEU A 1 190 ? -17.113 -4.857 10.598 1.00 93.06 190 LEU A N 1
ATOM 1522 C CA . LEU A 1 190 ? -15.806 -5.056 9.977 1.00 93.06 190 LEU A CA 1
ATOM 1523 C C . LEU A 1 190 ? -15.223 -6.428 10.344 1.00 93.06 190 LEU A C 1
ATOM 1525 O O . LEU A 1 190 ? -15.371 -6.888 11.485 1.00 93.06 190 LEU A O 1
ATOM 1529 N N . SER A 1 191 ? -14.529 -7.067 9.401 1.00 89.06 191 SER A N 1
ATOM 1530 C CA . SER A 1 191 ? -13.792 -8.305 9.651 1.00 89.06 191 SER A CA 1
ATOM 1531 C C . SER A 1 191 ? -12.422 -8.004 10.250 1.00 89.06 191 SER A C 1
ATOM 1533 O O . SER A 1 191 ? -11.644 -7.222 9.716 1.00 89.06 191 SER A O 1
ATOM 1535 N N . VAL A 1 192 ? -12.077 -8.678 11.349 1.00 87.56 192 VAL A N 1
ATOM 1536 C CA . VAL A 1 192 ? -10.742 -8.552 11.961 1.00 87.56 192 VAL A CA 1
ATOM 1537 C C . VAL A 1 192 ? -9.635 -9.193 11.119 1.00 87.56 192 VAL A C 1
ATOM 1539 O O . VAL A 1 192 ? -8.466 -8.871 11.324 1.00 87.56 192 VAL A O 1
ATOM 1542 N N . HIS A 1 193 ? -9.996 -10.096 10.203 1.00 84.62 193 HIS A N 1
ATOM 1543 C CA . HIS A 1 193 ? -9.054 -10.768 9.306 1.00 84.62 193 HIS A CA 1
ATOM 1544 C C . HIS A 1 193 ? -8.637 -9.884 8.134 1.00 84.62 193 HIS A C 1
ATOM 1546 O O . HIS A 1 193 ? -7.544 -10.071 7.609 1.00 84.62 193 HIS A O 1
ATOM 1552 N N . ASN A 1 194 ? -9.474 -8.908 7.785 1.00 81.44 194 ASN A N 1
ATOM 1553 C CA . ASN A 1 194 ? -9.237 -8.027 6.658 1.00 81.44 194 ASN A CA 1
ATOM 1554 C C . ASN A 1 194 ? -8.327 -6.852 7.045 1.00 81.44 194 ASN A C 1
ATOM 1556 O O . ASN A 1 194 ? -8.180 -6.487 8.222 1.00 81.44 194 ASN A O 1
ATOM 1560 N N . THR A 1 195 ? -7.712 -6.248 6.038 1.00 88.25 195 THR A N 1
ATOM 1561 C CA . THR A 1 195 ? -6.909 -5.028 6.160 1.00 88.25 195 THR A CA 1
ATOM 1562 C C . THR A 1 195 ? -7.769 -3.760 6.127 1.00 88.25 195 THR A C 1
ATOM 1564 O O . THR A 1 195 ? -8.965 -3.795 5.834 1.00 88.25 195 THR A O 1
ATOM 1567 N N . VAL A 1 196 ? -7.168 -2.613 6.463 1.00 89.06 196 VAL A N 1
ATOM 1568 C CA . VAL A 1 196 ? -7.835 -1.299 6.412 1.00 89.06 196 VAL A CA 1
ATOM 1569 C C . VAL A 1 196 ? -8.329 -0.985 4.992 1.00 89.06 196 VAL A C 1
ATOM 1571 O O . VAL A 1 196 ? -9.431 -0.461 4.834 1.00 89.06 196 VAL A O 1
ATOM 1574 N N . GLU A 1 197 ? -7.551 -1.345 3.970 1.00 83.94 197 GLU A N 1
ATOM 1575 C CA . GLU A 1 197 ? -7.901 -1.148 2.559 1.00 83.94 197 GLU A CA 1
ATOM 1576 C C . GLU A 1 197 ? -9.009 -2.086 2.074 1.00 83.94 197 GLU A C 1
ATOM 1578 O O . GLU A 1 197 ? -9.960 -1.631 1.439 1.00 83.94 197 GLU A O 1
ATOM 1583 N N . GLU A 1 198 ? -8.945 -3.373 2.420 1.00 80.19 198 GLU A N 1
ATOM 1584 C CA . GLU A 1 198 ? -9.995 -4.348 2.081 1.00 80.19 198 GLU A CA 1
ATOM 1585 C C . GLU A 1 198 ? -11.348 -3.950 2.683 1.00 80.19 198 GLU A C 1
ATOM 1587 O O . GLU A 1 198 ? -12.404 -4.123 2.074 1.00 80.19 198 GLU A O 1
ATOM 1592 N N . GLU A 1 199 ? -11.312 -3.335 3.866 1.00 87.62 199 GLU A N 1
ATOM 1593 C CA . GLU A 1 199 ? -12.479 -2.777 4.542 1.00 87.62 199 GLU A CA 1
ATOM 1594 C C . GLU A 1 199 ? -12.828 -1.354 4.074 1.00 87.62 199 GLU A C 1
ATOM 1596 O O . GLU A 1 199 ? -13.710 -0.702 4.643 1.00 87.62 199 GLU A O 1
ATOM 1601 N N . ARG A 1 200 ? -12.184 -0.872 3.006 1.00 86.12 200 ARG A N 1
ATOM 1602 C CA . ARG A 1 200 ? -12.456 0.415 2.349 1.00 86.12 200 ARG A CA 1
ATOM 1603 C C . ARG A 1 200 ? -12.497 1.588 3.331 1.00 86.12 200 ARG A C 1
ATOM 1605 O O . ARG A 1 200 ? -13.328 2.488 3.206 1.00 86.12 200 ARG A O 1
ATOM 1612 N N . LEU A 1 201 ? -11.631 1.555 4.338 1.00 88.00 201 LEU A N 1
ATOM 1613 C CA . LEU A 1 201 ? -11.511 2.620 5.324 1.00 88.00 201 LEU A CA 1
ATOM 1614 C C . LEU A 1 201 ? -10.590 3.715 4.782 1.00 88.00 201 LEU A C 1
ATOM 1616 O O . LEU A 1 201 ? -9.574 3.438 4.148 1.00 88.00 201 LEU A O 1
ATOM 1620 N N . PHE A 1 202 ? -10.937 4.967 5.063 1.00 86.19 202 PHE A N 1
ATOM 1621 C CA . PHE A 1 202 ? -10.190 6.140 4.612 1.00 86.19 202 PHE A CA 1
ATOM 1622 C C . PHE A 1 202 ? -9.753 7.019 5.785 1.00 86.19 202 PHE A C 1
ATOM 1624 O O . PHE A 1 202 ? -10.196 6.844 6.922 1.00 86.19 202 PHE A O 1
ATOM 1631 N N . ASP A 1 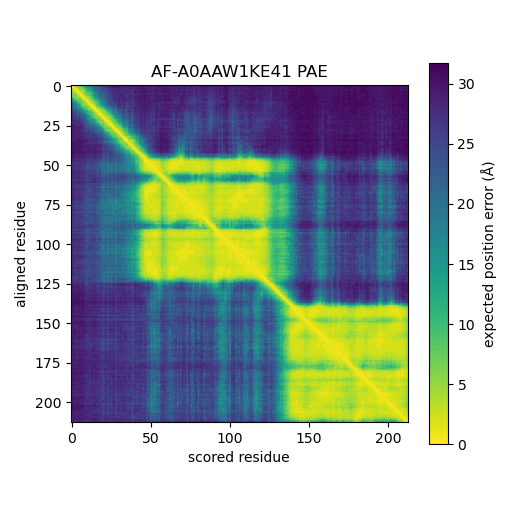203 ? -8.856 7.966 5.514 1.00 86.44 203 ASP A N 1
ATOM 1632 C CA . ASP A 1 203 ? -8.303 8.844 6.542 1.00 86.44 203 ASP A CA 1
ATOM 1633 C C . ASP A 1 203 ? -9.406 9.651 7.241 1.00 86.44 203 ASP A C 1
ATOM 1635 O O . ASP A 1 203 ? -10.297 10.215 6.608 1.00 86.44 203 ASP A O 1
ATOM 1639 N N . GLY A 1 204 ? -9.376 9.672 8.571 1.00 85.12 204 GLY A N 1
ATOM 1640 C CA . GLY A 1 204 ? -10.366 10.359 9.391 1.00 85.12 204 GLY A CA 1
ATOM 1641 C C . GLY A 1 204 ? -11.716 9.650 9.524 1.00 85.12 204 GLY A C 1
ATOM 1642 O O . GLY A 1 204 ? -12.600 10.206 10.186 1.00 85.12 204 GLY A O 1
ATOM 1643 N N . CYS A 1 205 ? -11.902 8.451 8.952 1.00 89.38 205 CYS A N 1
ATOM 1644 C CA . CYS A 1 205 ? -13.176 7.741 9.028 1.00 89.38 205 CYS A CA 1
ATOM 1645 C C . CYS A 1 205 ? -13.554 7.384 10.476 1.00 89.38 205 CYS A C 1
ATOM 1647 O O . CYS A 1 205 ? -12.700 7.047 11.303 1.00 89.38 205 CYS A O 1
ATOM 1649 N N . GLN A 1 206 ? -14.853 7.427 10.768 1.00 94.00 206 GLN A N 1
ATOM 1650 C CA . GLN A 1 206 ? -15.402 7.120 12.085 1.00 94.00 206 GLN A CA 1
ATOM 1651 C C . GLN A 1 206 ? -15.874 5.668 12.149 1.00 94.00 206 GLN A C 1
ATOM 1653 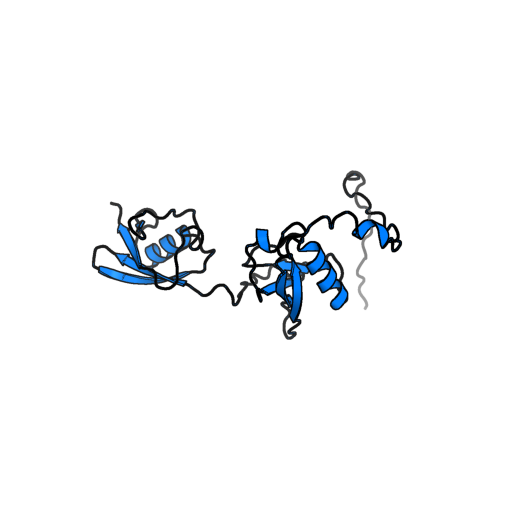O O . GLN A 1 206 ? -16.756 5.261 11.398 1.00 94.00 206 GLN A O 1
ATOM 1658 N N . ILE A 1 207 ? -15.292 4.898 13.061 1.00 95.31 207 ILE A N 1
ATOM 1659 C CA . ILE A 1 207 ? -15.569 3.483 13.288 1.00 95.31 207 ILE A CA 1
ATOM 1660 C C . ILE A 1 207 ? -16.213 3.354 14.663 1.00 95.31 207 ILE A C 1
ATOM 1662 O O . ILE A 1 207 ? -15.625 3.737 15.673 1.00 95.31 207 ILE A O 1
ATOM 1666 N N . GLN A 1 208 ? -17.411 2.793 14.717 1.00 94.19 208 GLN A N 1
ATOM 1667 C CA . GLN A 1 208 ? -18.083 2.493 15.972 1.00 94.19 208 GLN A CA 1
ATOM 1668 C C . GLN A 1 208 ? -17.452 1.264 16.625 1.00 94.19 208 GLN A C 1
ATOM 1670 O O . GLN A 1 208 ? -17.226 0.235 15.988 1.00 94.19 208 GLN A O 1
ATOM 1675 N N . CYS A 1 209 ? -17.164 1.387 17.911 1.00 92.44 209 CYS A N 1
ATOM 1676 C CA . CYS A 1 209 ? -16.508 0.393 18.733 1.00 92.44 209 CYS A CA 1
ATOM 1677 C C . CYS A 1 209 ? -17.522 -0.112 19.761 1.00 92.44 209 CYS A C 1
ATOM 1679 O O . CYS A 1 209 ? -17.900 0.611 20.682 1.00 92.44 209 CYS A O 1
ATOM 1681 N N . ILE A 1 210 ? -17.990 -1.345 19.576 1.00 89.88 210 ILE A N 1
ATOM 1682 C CA . ILE A 1 210 ? -18.999 -1.966 20.435 1.00 89.88 210 ILE A CA 1
ATOM 1683 C C . ILE A 1 210 ? -18.330 -3.039 21.287 1.00 89.88 210 ILE A C 1
ATOM 1685 O O . ILE A 1 210 ? -17.703 -3.970 20.766 1.00 89.88 210 ILE A O 1
ATOM 1689 N N . LEU A 1 211 ? -18.477 -2.906 22.603 1.00 87.00 211 LEU A N 1
ATOM 1690 C CA . LEU A 1 211 ? -18.049 -3.904 23.572 1.00 87.00 211 LEU A CA 1
ATOM 1691 C C . LEU A 1 211 ? -19.032 -5.076 23.573 1.00 87.00 211 LEU A C 1
ATOM 1693 O O . LEU A 1 211 ? -20.243 -4.902 23.670 1.00 87.00 211 LEU A O 1
ATOM 1697 N N . LYS A 1 212 ? -18.491 -6.284 23.460 1.00 82.19 212 LYS A N 1
ATOM 1698 C CA . LYS A 1 212 ? -19.222 -7.532 23.655 1.00 82.19 212 LYS A CA 1
ATOM 1699 C C . LYS A 1 212 ? -19.080 -7.943 25.110 1.00 82.19 212 LYS A C 1
ATOM 1701 O O . LYS A 1 212 ? -17.954 -7.989 25.604 1.00 82.19 212 LYS A O 1
ATOM 1706 N N . TYR A 1 213 ? -20.194 -8.256 25.759 1.00 69.94 213 TYR A N 1
ATOM 1707 C CA . TYR A 1 213 ? -20.204 -8.792 27.119 1.00 69.94 213 TYR A CA 1
ATOM 1708 C C . TYR A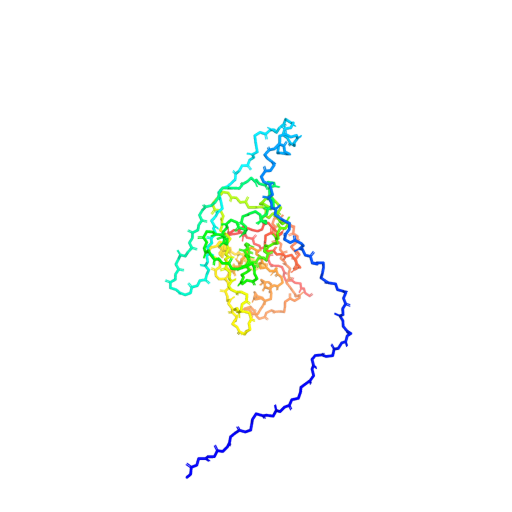 1 213 ? -19.825 -10.271 27.159 1.00 69.94 213 TYR A C 1
ATOM 1710 O O . TYR A 1 213 ? -19.804 -10.937 26.096 1.00 69.94 213 TYR A O 1
#

pLDDT: mean 73.78, std 21.17, range [28.52, 95.31]

Solvent-accessible surface area (backbone atoms only — not comparable to full-atom values): 13225 Å² total; per-residue (Å²): 143,82,85,87,80,82,85,79,87,80,86,77,85,77,84,87,82,78,90,87,76,85,79,77,72,86,69,78,82,71,90,64,80,73,74,66,65,79,84,58,82,78,71,70,84,75,61,62,35,39,36,30,40,31,47,67,51,93,95,49,86,53,69,45,79,44,78,45,46,33,83,44,46,38,41,60,56,55,52,54,54,27,64,77,66,76,50,68,86,80,52,56,43,44,30,43,98,89,40,78,58,53,50,83,40,23,39,55,81,70,68,61,52,71,69,37,67,36,39,34,36,56,55,79,57,68,82,81,56,85,74,77,79,80,57,92,81,53,65,65,27,36,37,31,38,30,37,91,86,68,52,74,44,80,43,78,39,37,50,83,38,40,35,46,57,55,44,40,50,56,16,58,80,67,78,45,61,54,89,34,57,45,46,28,45,94,90,39,78,60,60,50,86,38,27,34,48,81,66,70,59,54,69,66,37,68,29,40,39,45,78,53,133

Sequence (213 aa):
MAKSIKMGNCYPPSQDEEDYYEEYDSEEYEDNEEVKEELLGQKAKAKSIIVKVKKVQSGVNDELSMKIDIDVELSWLMMRYRDKLGMHKSDYKFMFNGVHVRQTDTPRGLSMRDNDIIYVFPTSMHRGSSVKIITPTNPHLTLKLIHSDGKVYSIKATANTPLAKVTRKHAKDNGLKPGKISLFYSGRRLSVHNTVEEERLFDGCQIQCILKY

Secondary structure (DSSP, 8-state):
------------PPS-----------------GGGGSTT-TT-----EEEEEEEE-BTTB--EEEEEEETTS-HHHHHHHHHHHHT--TTSEEEEETTEEPPTT--TTTTT--TTEEEEEEEGGGGSS-------TT---EEEEEEETTS-EEEEEE-TT-BHHHHHHHHHHHTT--GGGEEEEETTEEPPTTSBTTTTT--TT-EEEEEE--

Nearest PDB structures (foldseek):
  1wm2-assembly1_A  TM=9.640E-01  e=6.400E-08  Homo sapiens
  8djh-assembly1_A  TM=9.548E-01  e=1.713E-07  Homo sapiens
  6uyz-assembly2_C  TM=9.178E-01  e=3.371E-07  Homo sapiens
  5jp1-assembly1_B  TM=8.911E-01  e=2.330E-07  Solanum lycopersicum
  5xqm-assembly1_A  TM=7.797E-01  e=2.009E-06  Caenorhabditis elegans

Organism: Saponaria officinalis (NCBI:txid3572)

Foldseek 3Di:
DDDDDDDDDDDDPDPPDPDDDPDPPPDPPDPPVPVPPPVPPDDDPFDKAWEWEFEDDPPDTDIDIDIDGQQDFCLVVLVVSCVVVVHDPQFKWKDFPNDTRDRRAGNVNVVHHHHGYIYIYTPVCPPPDPPPPPDVPFQFAWEWEAEPVRDTDTDTDGQQAQLLVVLCVVCVVVVHDSVQKWKAAPNDTDDSRDGCNVVVHGHPGYIYIYGHD

InterPro domains:
  IPR000626 Ubiquitin-like domain [PS50053] (49-120)
  IPR000626 Ubiquitin-like domain [PS50053] (139-213)
  IPR000626 Ubiquitin-like domain [SM00213] (49-123)
  IPR000626 Ubiquitin-like domain [SM00213] (141-212)
  IPR022617 Rad60/SUMO-like domain [PF11976] (56-120)
  IPR022617 Rad60/SUMO-like domain [PF11976] (141-210)
  IPR029071 Ubiquitin-like domain superfamily [SSF54236] (48-122)
  IPR029071 Ubiquitin-like domain superfamily [SSF54236] (136-212)